Protein AF-A0A6A6DZY9-F1 (afdb_monomer)

Radius of gyration: 22.91 Å; Cα contacts (8 Å, |Δi|>4): 502; chains: 1; bounding box: 54×79×53 Å

InterPro domains:
  IPR011008 Dimeric alpha-beta barrel [SSF54909] (37-88)

Foldseek 3Di:
DQQKKKKKKKFQADQCCLPCPDPNVVLNLVLLVLVLVCVPQPQWDFKKKWAWPVRRRMIIIITIGRHPVSVVVVCPDPSNVVSLVSRCVRGPDRMDIWMFDWPDPDDQPPQLQQFWKKKKKFWAAPPDDVVLVVLVVPQQPLADDCVFQVHHQFPDGWTKGKTDDDLCQADVVPRHHTTIIITITGGNDVVSVCLQQHDPPNRPGDPDDDPPDDPDGSNRSSVVSSVVSRGPDMDMIITNMDISPDDPGSSVVSNPRSDDDDPVVVVVVVVVVCCVPPNDPDPPDPPPPPVPPDDDD

Sequence (297 aa):
MADRVCEWITITAQHDIHETSTPNGQAWVEILRALWARHDCEGYERTYWGRVLEERDKLWIWTSWETKQTYDSHKNTDQYRSLHNLLALLSNTLPSTSLLQFDHKWSYNKHLRSSWPSITMAYFTHPIPEDQRTRIRNIRGMWPSRRLLGDLAVYGGPARGFLLPSADNVVPTSGAPAEVYIFLDYWESPIREEEVRGPEELIDMQPGPPPLGDLKRLSTLFEEELREAGCVEKVVRHARFNALLEIRSPHEQAKGKSTEYDWETGRRERRERVRKIYGDEEDEEDEEFLQGLTISS

Nearest PDB structures (foldseek):
  3mcs-assembly1_A  TM=6.475E-01  e=1.018E-06  Fusobacterium nucleatum subsp. nucleatum ATCC 25586
  4zos-assembly1_C  TM=7.698E-01  e=3.426E-05  Yersinia enterocolitica subsp. enterocolitica 8081
  4dpo-assembly1_B  TM=8.329E-01  e=1.987E-04  Methanosarcina mazei Go1
  2omo-assembly2_C  TM=7.265E-01  e=2.234E-04  Nitrosomonas europaea
  3bm7-assembly1_A-2  TM=7.424E-01  e=6.800E-04  Caulobacter vibrioides CB15

Secondary structure (DSSP, 8-state):
----EEEEEEEE--GGGG-TTSHHHHHHHHHHHHHHGGGGSTTEEEEEEEEBSSSTTEEEEEEEES-HHHHHHHHTSHHHHHHHHHHHHH-SS--EEEEEEESS-S-TTSSTTTSEEEEEEEEEESSPPHHHHHHHHT---S---HHHHSS-SBSSSPEEEEEPP-TT-B-TTT--BEEEEEEEEEES-HHHHHHHHS-GGG----SSPPPSS----HHHHHHHHHHHTTEEEEEEEEB-PEEGGG-S-HHHHHT---PPP-HHHHHHHHHHHHHHHH-PPP---TTSSSSS-S---

Solvent-accessible surface area (backbone atoms only — not comparable to full-atom values): 16878 Å² total; per-residue (Å²): 129,38,52,31,27,34,41,39,37,40,35,35,37,70,86,56,33,35,40,66,89,39,74,55,6,44,54,41,30,52,47,49,47,52,60,51,63,41,70,80,42,70,47,49,72,49,44,33,35,24,32,29,70,90,44,68,46,32,34,39,36,41,38,35,25,58,26,54,65,39,46,55,58,47,63,74,34,70,67,44,50,51,43,51,50,50,49,37,71,62,19,84,41,82,58,46,78,46,42,36,38,29,67,54,84,66,70,70,71,75,44,45,63,81,25,36,33,39,40,37,42,38,25,27,62,60,83,72,56,70,71,52,50,52,52,54,72,64,52,84,60,89,59,80,58,48,85,77,68,77,48,79,45,48,83,53,78,57,41,42,28,39,46,55,94,50,94,82,35,43,36,87,92,76,66,44,62,28,43,40,40,39,39,39,35,35,17,61,35,70,59,44,45,43,60,55,62,51,68,86,85,67,64,85,71,65,100,64,85,77,69,97,64,89,84,70,52,59,45,57,51,43,51,50,51,39,47,76,57,52,42,76,47,77,47,78,46,38,38,56,33,46,67,64,86,83,60,101,43,50,67,63,54,30,53,53,66,68,68,82,79,61,61,68,61,48,51,51,57,48,52,57,51,50,40,73,75,73,50,73,78,76,82,73,72,86,72,73,78,77,75,79,82,74,84,87,131

pLDDT: mean 82.55, std 16.54, range [38.44, 97.75]

Mean predicted aligned error: 8.95 Å

Structure (mmCIF, N/CA/C/O backbone):
data_AF-A0A6A6DZY9-F1
#
_entry.id   AF-A0A6A6DZY9-F1
#
loop_
_atom_site.group_PDB
_atom_site.id
_atom_site.type_symbol
_atom_site.label_atom_id
_atom_site.label_alt_id
_atom_site.label_comp_id
_atom_site.label_asym_id
_atom_site.label_entity_id
_atom_site.label_seq_id
_atom_site.pdbx_PDB_ins_code
_atom_site.Cartn_x
_atom_site.Cartn_y
_atom_site.Cartn_z
_atom_site.occupancy
_atom_site.B_iso_or_equiv
_atom_site.auth_seq_id
_atom_site.auth_comp_id
_atom_site.auth_asym_id
_atom_site.auth_atom_id
_atom_site.pdbx_PDB_model_num
ATOM 1 N N . MET A 1 1 ? 0.653 11.320 19.934 1.00 50.53 1 MET A N 1
ATOM 2 C CA . MET A 1 1 ? 0.790 10.198 18.977 1.00 50.53 1 MET A CA 1
ATOM 3 C C . MET A 1 1 ? 1.190 10.778 17.630 1.00 50.53 1 MET A C 1
ATOM 5 O O . MET A 1 1 ? 1.176 11.996 17.501 1.00 50.53 1 MET A O 1
ATOM 9 N N . ALA A 1 2 ? 1.664 9.977 16.678 1.00 57.66 2 ALA A N 1
ATOM 10 C CA . ALA A 1 2 ? 1.884 10.486 15.328 1.00 57.66 2 ALA A CA 1
ATOM 11 C C . ALA A 1 2 ? 0.519 10.664 14.640 1.00 57.66 2 ALA A C 1
ATOM 13 O O . ALA A 1 2 ? -0.267 9.726 14.595 1.00 57.66 2 ALA A O 1
ATOM 14 N N . ASP A 1 3 ? 0.236 11.866 14.135 1.00 79.00 3 ASP A N 1
ATOM 15 C CA . ASP A 1 3 ? -1.039 12.184 13.470 1.00 79.00 3 ASP A CA 1
ATOM 16 C C . ASP A 1 3 ? -1.007 11.911 11.959 1.00 79.00 3 ASP A C 1
ATOM 18 O O . ASP A 1 3 ? -2.004 12.133 11.271 1.00 79.00 3 ASP A O 1
ATOM 22 N N . ARG A 1 4 ? 0.133 11.429 11.444 1.00 90.00 4 ARG A N 1
ATOM 23 C CA . ARG A 1 4 ? 0.347 11.146 10.023 1.00 90.00 4 ARG A CA 1
ATOM 24 C C . ARG A 1 4 ? -0.569 10.028 9.558 1.00 90.00 4 ARG A C 1
ATOM 26 O O . ARG A 1 4 ? -0.649 8.975 10.199 1.00 90.00 4 ARG A O 1
ATOM 33 N N . VAL A 1 5 ? -1.189 10.241 8.404 1.00 93.25 5 VAL A N 1
ATOM 34 C CA . VAL A 1 5 ? -2.048 9.248 7.763 1.00 93.25 5 VAL A CA 1
ATOM 35 C C . VAL A 1 5 ? -1.629 9.027 6.317 1.00 93.25 5 VAL A C 1
ATOM 37 O O . VAL A 1 5 ? -1.212 9.956 5.628 1.00 93.25 5 VAL A O 1
ATOM 40 N N . CYS A 1 6 ? -1.759 7.793 5.847 1.00 94.19 6 CYS A N 1
ATOM 41 C CA . CYS A 1 6 ? -1.700 7.473 4.429 1.00 94.19 6 CYS A CA 1
ATOM 42 C C . CYS A 1 6 ? -3.117 7.195 3.937 1.00 94.19 6 CYS A C 1
ATOM 44 O O . CYS A 1 6 ? -3.800 6.306 4.449 1.00 94.19 6 CYS A O 1
ATOM 46 N N . GLU A 1 7 ? -3.546 7.958 2.941 1.00 95.94 7 GLU A N 1
ATOM 47 C CA . GLU A 1 7 ? -4.688 7.604 2.119 1.00 95.94 7 GLU A CA 1
ATOM 48 C C . GLU A 1 7 ? -4.282 6.480 1.172 1.00 95.94 7 GLU A C 1
ATOM 50 O O . GLU A 1 7 ? -3.407 6.653 0.325 1.00 95.94 7 GLU A O 1
ATOM 55 N N . TRP A 1 8 ? -4.956 5.346 1.302 1.00 95.69 8 TRP A N 1
ATOM 56 C CA . TRP A 1 8 ? -4.801 4.192 0.438 1.00 95.69 8 TRP A CA 1
ATOM 57 C C . TRP A 1 8 ? -6.075 4.009 -0.377 1.00 95.69 8 TRP A C 1
ATOM 59 O O . TRP A 1 8 ? -7.083 3.508 0.120 1.00 95.69 8 TRP A O 1
ATOM 69 N N . ILE A 1 9 ? -6.007 4.389 -1.650 1.00 96.88 9 ILE A N 1
ATOM 70 C CA . ILE A 1 9 ? -7.066 4.139 -2.626 1.00 96.88 9 ILE A CA 1
ATOM 71 C C . ILE A 1 9 ? -6.757 2.845 -3.378 1.00 96.88 9 ILE A C 1
ATOM 73 O O . ILE A 1 9 ? -5.632 2.648 -3.847 1.00 96.88 9 ILE A O 1
ATOM 77 N N . THR A 1 10 ? -7.760 1.983 -3.525 1.00 96.19 10 THR A N 1
ATOM 78 C CA . THR A 1 10 ? -7.704 0.796 -4.384 1.00 96.19 10 THR A CA 1
ATOM 79 C C . THR A 1 10 ? -8.727 0.921 -5.507 1.00 96.19 10 THR A C 1
ATOM 81 O O . THR A 1 10 ? -9.898 1.206 -5.257 1.00 96.19 10 THR A O 1
ATOM 84 N N . ILE A 1 11 ? -8.285 0.682 -6.742 1.00 96.31 11 ILE A N 1
ATOM 85 C CA . ILE A 1 11 ? -9.151 0.562 -7.922 1.00 96.31 11 ILE A CA 1
ATOM 86 C C . ILE A 1 11 ? -8.843 -0.724 -8.687 1.00 96.31 11 ILE A C 1
ATOM 88 O O . ILE A 1 11 ? -7.744 -1.267 -8.569 1.00 96.31 11 ILE A O 1
ATOM 92 N N . THR A 1 12 ? -9.790 -1.165 -9.511 1.00 95.81 12 THR A N 1
ATOM 93 C CA . THR A 1 12 ? -9.612 -2.289 -10.439 1.00 95.81 12 THR A CA 1
ATOM 94 C C . THR A 1 12 ? -9.508 -1.733 -11.853 1.00 95.81 12 THR A C 1
ATOM 96 O O . THR A 1 12 ? -10.506 -1.269 -12.397 1.00 95.81 12 THR A O 1
ATOM 99 N N . ALA A 1 13 ? -8.322 -1.755 -12.455 1.00 92.62 13 ALA A N 1
ATOM 100 C CA . ALA A 1 13 ? -8.049 -1.115 -13.739 1.00 92.62 13 ALA A CA 1
ATOM 101 C C . ALA A 1 13 ? -7.466 -2.093 -14.767 1.00 92.62 13 ALA A C 1
ATOM 103 O O . ALA A 1 13 ? -6.571 -2.890 -14.464 1.00 92.62 13 ALA A O 1
ATOM 104 N N . GLN A 1 14 ? -7.923 -1.958 -16.015 1.00 90.50 14 GLN A N 1
ATOM 105 C CA . GLN A 1 14 ? -7.432 -2.722 -17.167 1.00 90.50 14 GLN A CA 1
ATOM 106 C C . GLN A 1 14 ? -5.917 -2.578 -17.343 1.00 90.50 14 GLN A C 1
ATOM 108 O O . GLN A 1 14 ? -5.326 -1.572 -16.954 1.00 90.50 14 GLN A O 1
ATOM 113 N N . HIS A 1 15 ? -5.260 -3.579 -17.927 1.00 87.31 15 HIS A N 1
ATOM 114 C CA . HIS A 1 15 ? -3.796 -3.600 -18.056 1.00 87.31 15 HIS A CA 1
ATOM 115 C C . HIS A 1 15 ? -3.227 -2.502 -18.966 1.00 87.31 15 HIS A C 1
ATOM 117 O O . HIS A 1 15 ? -2.074 -2.103 -18.798 1.00 87.31 15 HIS A O 1
ATOM 123 N N . ASP A 1 16 ? -4.041 -1.977 -19.878 1.00 89.44 16 ASP A N 1
ATOM 124 C CA . ASP A 1 16 ? -3.655 -1.014 -20.906 1.00 89.44 16 ASP A CA 1
ATOM 125 C C . ASP A 1 16 ? -3.606 0.447 -20.419 1.00 89.44 16 ASP A C 1
ATOM 127 O O . ASP A 1 16 ? -3.289 1.327 -21.212 1.00 89.44 16 ASP A O 1
ATOM 131 N N . ILE A 1 17 ? -3.824 0.747 -19.125 1.00 89.56 17 ILE A N 1
ATOM 132 C CA . ILE A 1 17 ? -3.670 2.124 -18.587 1.00 89.56 17 ILE A CA 1
ATOM 133 C C . ILE A 1 17 ? -2.278 2.727 -18.827 1.00 89.56 17 ILE A C 1
ATOM 135 O O . ILE A 1 17 ? -2.085 3.936 -18.702 1.00 89.56 17 ILE A O 1
ATOM 139 N N . HIS A 1 18 ? -1.289 1.888 -19.136 1.00 85.75 18 HIS A N 1
ATOM 140 C CA . HIS A 1 18 ? 0.067 2.330 -19.433 1.00 85.75 18 HIS A CA 1
ATOM 141 C C . HIS A 1 18 ? 0.247 2.803 -20.882 1.00 85.75 18 HIS A C 1
ATOM 143 O O . HIS A 1 18 ? 1.225 3.476 -21.222 1.00 85.75 18 HIS A O 1
ATOM 149 N N . GLU A 1 19 ? -0.694 2.452 -21.753 1.00 89.44 19 GLU A N 1
ATOM 150 C CA . GLU A 1 19 ? -0.669 2.757 -23.173 1.00 89.44 19 GLU A CA 1
ATOM 151 C C . GLU A 1 19 ? -1.366 4.094 -23.419 1.00 89.44 19 GLU A C 1
ATOM 153 O O . GLU A 1 19 ? -2.569 4.169 -23.629 1.00 89.44 19 GLU A O 1
ATOM 158 N N . THR A 1 20 ? -0.607 5.192 -23.432 1.00 87.62 20 THR A N 1
ATOM 159 C CA . THR A 1 20 ? -1.165 6.555 -23.577 1.00 87.62 20 THR A CA 1
ATOM 160 C C . THR A 1 20 ? -1.966 6.796 -24.866 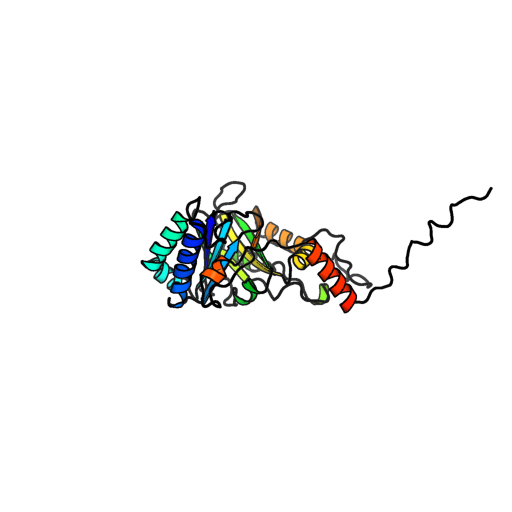1.00 87.62 20 THR A C 1
ATOM 162 O O . THR A 1 20 ? -2.603 7.838 -25.001 1.00 87.62 20 THR A O 1
ATOM 165 N N . SER A 1 21 ? -1.890 5.887 -25.841 1.00 89.62 21 SER A N 1
ATOM 166 C CA . SER A 1 21 ? -2.692 5.907 -27.067 1.00 89.62 21 SER A CA 1
ATOM 167 C C . SER A 1 21 ? -4.105 5.338 -26.895 1.00 89.62 21 SER A C 1
ATOM 169 O O . SER A 1 21 ? -4.931 5.559 -27.777 1.00 89.62 21 SER A O 1
ATOM 171 N N . THR A 1 22 ? -4.399 4.614 -25.811 1.00 92.81 22 THR A N 1
ATOM 172 C CA . THR A 1 22 ? -5.728 4.039 -25.555 1.00 92.81 22 THR A CA 1
ATOM 173 C C . THR A 1 22 ? -6.603 4.998 -24.739 1.00 92.81 22 THR A C 1
ATOM 175 O O . THR A 1 22 ? -6.078 5.869 -24.036 1.00 92.81 22 THR A O 1
ATOM 178 N N . PRO A 1 23 ? -7.943 4.849 -24.778 1.00 93.69 23 PRO A N 1
ATOM 179 C CA . PRO A 1 23 ? -8.842 5.626 -23.922 1.00 93.69 23 PRO A CA 1
ATOM 180 C C . PRO A 1 23 ? -8.521 5.479 -22.426 1.00 93.69 23 PRO A C 1
ATOM 182 O O . PRO A 1 23 ? -8.521 6.470 -21.698 1.00 93.69 23 PRO A O 1
ATOM 185 N N . ASN A 1 24 ? -8.174 4.267 -21.978 1.00 92.62 24 ASN A N 1
ATOM 186 C CA . ASN A 1 24 ? -7.805 3.998 -20.587 1.00 92.62 24 ASN A CA 1
ATOM 187 C C . ASN A 1 24 ? -6.490 4.684 -20.207 1.00 92.62 24 ASN A C 1
ATOM 189 O O . ASN A 1 24 ? -6.394 5.270 -19.129 1.00 92.62 24 ASN A O 1
ATOM 193 N N . GLY A 1 25 ? -5.490 4.670 -21.095 1.00 92.06 25 GLY A N 1
ATOM 194 C CA . GLY A 1 25 ? -4.239 5.386 -20.866 1.00 92.06 25 GLY A CA 1
ATOM 195 C C . GLY A 1 25 ? -4.416 6.903 -20.830 1.00 92.06 25 GLY A C 1
ATOM 196 O O . GLY A 1 25 ? -3.788 7.574 -20.012 1.00 92.06 25 GLY A O 1
ATOM 197 N N . GLN A 1 26 ? -5.308 7.462 -21.652 1.00 93.00 26 GLN A N 1
ATOM 198 C CA . GLN A 1 26 ? -5.656 8.886 -21.593 1.00 93.00 26 GLN A CA 1
ATOM 199 C C . GLN A 1 26 ? -6.369 9.244 -20.283 1.00 93.00 26 GLN A C 1
ATOM 201 O O . GLN A 1 26 ? -5.976 10.202 -19.620 1.00 93.00 26 GLN A O 1
ATOM 206 N N . ALA A 1 27 ? -7.354 8.445 -19.862 1.00 94.38 27 ALA A N 1
ATOM 207 C CA . ALA A 1 27 ? -8.031 8.628 -18.578 1.00 94.38 27 ALA A CA 1
ATOM 208 C C . ALA A 1 27 ? -7.053 8.525 -17.394 1.00 94.38 27 ALA A C 1
ATOM 210 O O . ALA A 1 27 ? -7.104 9.334 -16.466 1.00 94.38 27 ALA A O 1
ATOM 211 N N . TRP A 1 28 ? -6.108 7.582 -17.451 1.00 94.25 28 TRP A N 1
ATOM 212 C CA . TRP A 1 28 ? -5.062 7.448 -16.442 1.00 94.25 28 TRP A CA 1
ATOM 213 C C . TRP A 1 28 ? -4.143 8.672 -16.381 1.00 94.25 28 TRP A C 1
ATOM 215 O O . TRP A 1 28 ? -3.817 9.141 -15.292 1.00 94.25 28 TRP A O 1
ATOM 225 N N . VAL A 1 29 ? -3.782 9.257 -17.526 1.00 92.62 29 VAL A N 1
ATOM 226 C CA . VAL A 1 29 ? -3.025 10.518 -17.572 1.00 92.62 29 VAL A CA 1
ATOM 227 C C . VAL A 1 29 ? -3.779 11.657 -16.872 1.00 92.62 29 VAL A C 1
ATOM 229 O O . VAL A 1 29 ? -3.154 12.414 -16.126 1.00 92.62 29 VAL A O 1
ATOM 232 N N . GLU A 1 30 ? -5.097 11.776 -17.056 1.00 94.31 30 GLU A N 1
ATOM 233 C CA . GLU A 1 30 ? -5.896 12.782 -16.336 1.00 94.31 30 GLU A CA 1
ATOM 234 C C . GLU A 1 30 ? -5.920 12.530 -14.825 1.00 94.31 30 GLU A C 1
ATOM 236 O O . GLU A 1 30 ? -5.773 13.465 -14.037 1.00 94.31 30 GLU A O 1
ATOM 241 N N . ILE A 1 31 ? -6.020 11.267 -14.401 1.00 95.50 31 ILE A N 1
ATOM 242 C CA . ILE A 1 31 ? -5.931 10.896 -12.982 1.00 95.50 31 ILE A CA 1
ATOM 243 C C . ILE A 1 31 ? -4.562 11.264 -12.409 1.00 95.50 31 ILE A C 1
ATOM 245 O O . ILE A 1 31 ? -4.497 11.864 -11.337 1.00 95.50 31 ILE A O 1
ATOM 249 N N . LEU A 1 32 ? -3.468 10.977 -13.120 1.00 93.50 32 LEU A N 1
ATOM 250 C CA . LEU A 1 32 ? -2.118 11.354 -12.693 1.00 93.50 32 LEU A CA 1
ATOM 251 C C . LEU A 1 32 ? -1.970 12.874 -12.551 1.00 93.50 32 LEU A C 1
ATOM 253 O O . LEU A 1 32 ? -1.347 13.333 -11.595 1.00 93.50 32 LEU A O 1
ATOM 257 N N . ARG A 1 33 ? -2.575 13.668 -13.446 1.00 91.94 33 ARG A N 1
ATOM 258 C CA . ARG A 1 33 ? -2.619 15.136 -13.316 1.00 91.94 33 ARG A CA 1
ATOM 259 C C . ARG A 1 33 ? -3.427 15.583 -12.101 1.00 91.94 33 ARG A C 1
ATOM 261 O O . ARG A 1 33 ? -2.980 16.464 -11.372 1.00 91.94 33 ARG A O 1
ATOM 268 N N . ALA A 1 34 ? -4.583 14.973 -11.856 1.00 93.81 34 ALA A N 1
ATOM 269 C CA . ALA A 1 34 ? -5.424 15.293 -10.704 1.00 93.81 34 ALA A CA 1
ATOM 270 C C . ALA A 1 34 ? -4.753 14.918 -9.370 1.00 93.81 34 ALA A C 1
ATOM 272 O O . ALA A 1 34 ? -4.808 15.689 -8.411 1.00 93.81 34 ALA A O 1
ATOM 273 N N . LEU A 1 35 ? -4.067 13.770 -9.320 1.00 94.31 35 LEU A N 1
ATOM 274 C CA . LEU A 1 35 ? -3.209 13.380 -8.201 1.00 94.31 35 LEU A CA 1
ATOM 275 C C . LEU A 1 35 ? -2.047 14.364 -8.038 1.00 94.31 35 LEU A C 1
ATOM 277 O O . LEU A 1 35 ? -1.715 14.724 -6.912 1.00 94.31 35 LEU A O 1
ATOM 281 N N . TRP A 1 36 ? -1.455 14.825 -9.145 1.00 91.06 36 TRP A N 1
ATOM 282 C CA . TRP A 1 36 ? -0.321 15.749 -9.122 1.00 91.06 36 TRP A CA 1
ATOM 283 C C . TRP A 1 36 ? -0.720 17.087 -8.535 1.00 91.06 36 TRP A C 1
ATOM 285 O O . TRP A 1 36 ? -0.034 17.602 -7.662 1.00 91.06 36 TRP A O 1
ATOM 295 N N . ALA A 1 37 ? -1.879 17.605 -8.929 1.00 91.06 37 ALA A N 1
ATOM 296 C CA . ALA A 1 37 ? -2.425 18.846 -8.403 1.00 91.06 37 ALA A CA 1
ATOM 297 C C . ALA A 1 37 ? -2.616 18.836 -6.871 1.00 91.06 37 ALA A C 1
ATOM 299 O O . ALA A 1 37 ? -2.818 19.893 -6.288 1.00 91.06 37 ALA A O 1
ATOM 300 N N . ARG A 1 38 ? -2.551 17.677 -6.194 1.00 92.44 38 ARG A N 1
ATOM 301 C CA . ARG A 1 38 ? -2.577 17.612 -4.723 1.00 92.44 38 ARG A CA 1
ATOM 302 C C . ARG A 1 38 ? -1.290 18.127 -4.070 1.00 92.44 38 ARG A C 1
ATOM 304 O O . ARG A 1 38 ? -1.300 18.360 -2.869 1.00 92.44 38 ARG A O 1
ATOM 311 N N . HIS A 1 39 ? -0.195 18.300 -4.819 1.00 90.56 39 HIS A N 1
ATOM 312 C CA . HIS A 1 39 ? 1.081 18.765 -4.263 1.00 90.56 39 HIS A CA 1
ATOM 313 C C . HIS A 1 39 ? 1.025 20.167 -3.642 1.00 90.56 39 HIS A C 1
ATOM 315 O O . HIS A 1 39 ? 1.838 20.469 -2.774 1.00 90.56 39 HIS A O 1
ATOM 321 N N . ASP A 1 40 ? 0.052 20.979 -4.059 1.00 90.06 40 ASP A N 1
ATOM 322 C CA . ASP A 1 40 ? -0.205 22.317 -3.523 1.00 90.06 40 ASP A CA 1
ATOM 323 C C . ASP A 1 40 ? -1.144 22.303 -2.300 1.00 90.06 40 ASP A C 1
ATOM 325 O O . ASP A 1 40 ? -1.389 23.344 -1.688 1.00 90.06 40 ASP A O 1
ATOM 329 N N . CYS A 1 41 ? -1.705 21.144 -1.936 1.00 93.31 41 CYS A N 1
ATOM 330 C CA . CYS A 1 41 ? -2.601 21.026 -0.792 1.00 93.31 41 CYS A CA 1
ATOM 331 C C . CYS A 1 41 ? -1.822 21.060 0.529 1.00 93.31 41 CYS A C 1
ATOM 333 O O . CYS A 1 41 ? -0.761 20.450 0.671 1.00 93.31 41 CYS A O 1
ATOM 335 N N . GLU A 1 42 ? -2.393 21.721 1.536 1.00 94.50 42 GLU A N 1
ATOM 336 C CA . GLU A 1 42 ? -1.817 21.760 2.880 1.00 94.50 42 GLU A CA 1
ATOM 337 C C . GLU A 1 42 ? -1.623 20.346 3.448 1.00 94.50 42 GLU A C 1
ATOM 339 O O . GLU A 1 42 ? -2.499 19.485 3.352 1.00 94.50 42 GLU A O 1
ATOM 344 N N . GLY A 1 43 ? -0.454 20.105 4.043 1.00 93.19 43 GLY A N 1
ATOM 345 C CA . GLY A 1 43 ? -0.102 18.827 4.654 1.00 93.19 43 GLY A CA 1
ATOM 346 C C . GLY A 1 43 ? 0.066 17.666 3.671 1.00 93.19 43 GLY A C 1
ATOM 347 O O . GLY A 1 43 ? 0.227 16.536 4.126 1.00 93.19 43 GLY A O 1
ATOM 348 N N . TYR A 1 44 ? 0.031 17.894 2.355 1.00 93.56 44 TYR A N 1
ATOM 349 C CA . TYR A 1 44 ? 0.443 16.890 1.379 1.00 93.56 44 TYR A CA 1
ATOM 350 C C . TYR A 1 44 ? 1.940 16.592 1.534 1.00 93.56 44 TYR A C 1
ATOM 352 O O . TYR A 1 44 ? 2.763 17.504 1.580 1.00 93.56 44 TYR A O 1
ATOM 360 N N . GLU A 1 45 ? 2.314 15.312 1.557 1.00 91.56 45 GLU A N 1
ATOM 361 C CA . GLU A 1 45 ? 3.724 14.916 1.553 1.00 91.56 45 GLU A CA 1
ATOM 362 C C . GLU A 1 45 ? 4.140 14.333 0.200 1.00 91.56 45 GLU A C 1
ATOM 364 O O . GLU A 1 45 ? 5.018 14.876 -0.469 1.00 91.56 45 GLU A O 1
ATOM 369 N N . ARG A 1 46 ? 3.551 13.198 -0.202 1.00 91.38 46 ARG A N 1
ATOM 370 C CA . ARG A 1 46 ? 3.911 12.457 -1.425 1.00 91.38 46 ARG A CA 1
ATOM 371 C C . ARG A 1 46 ? 2.786 11.544 -1.902 1.00 91.38 46 ARG A C 1
ATOM 373 O O . ARG A 1 46 ? 2.052 11.003 -1.086 1.00 91.38 46 ARG A O 1
ATOM 380 N N . THR A 1 47 ? 2.720 11.288 -3.207 1.00 92.81 47 THR A N 1
ATOM 381 C CA . THR A 1 47 ? 1.852 10.254 -3.790 1.00 92.81 47 THR A CA 1
ATOM 382 C C . THR A 1 47 ? 2.665 9.205 -4.528 1.00 92.81 47 THR A C 1
ATOM 384 O O . THR A 1 47 ? 3.603 9.529 -5.264 1.00 92.81 47 THR A O 1
ATOM 387 N N . TYR A 1 48 ? 2.264 7.956 -4.341 1.00 91.69 48 TYR A N 1
ATOM 388 C CA . TYR A 1 48 ? 2.786 6.786 -5.019 1.00 91.69 48 TYR A CA 1
ATOM 389 C C . TYR A 1 48 ? 1.647 6.001 -5.638 1.00 91.69 48 TYR A C 1
ATOM 391 O O . TYR A 1 48 ? 0.518 6.056 -5.156 1.00 91.69 48 TYR A O 1
ATOM 399 N N . TRP A 1 49 ? 1.947 5.229 -6.671 1.00 92.25 49 TRP A N 1
ATOM 400 C CA . TRP A 1 49 ? 0.993 4.274 -7.212 1.00 92.25 49 TRP A CA 1
ATOM 401 C C . TRP A 1 49 ? 1.699 3.042 -7.778 1.00 92.25 49 TRP A C 1
ATOM 403 O O . TRP A 1 49 ? 2.844 3.130 -8.214 1.00 92.25 49 TRP A O 1
ATOM 413 N N . GLY A 1 50 ? 1.036 1.893 -7.782 1.00 90.25 50 GLY A N 1
ATOM 414 C CA . GLY A 1 50 ? 1.580 0.650 -8.334 1.00 90.25 50 GLY A CA 1
ATOM 415 C C . GLY A 1 50 ? 0.502 -0.419 -8.446 1.00 90.25 50 GLY A C 1
ATOM 416 O O . GLY A 1 50 ? -0.525 -0.3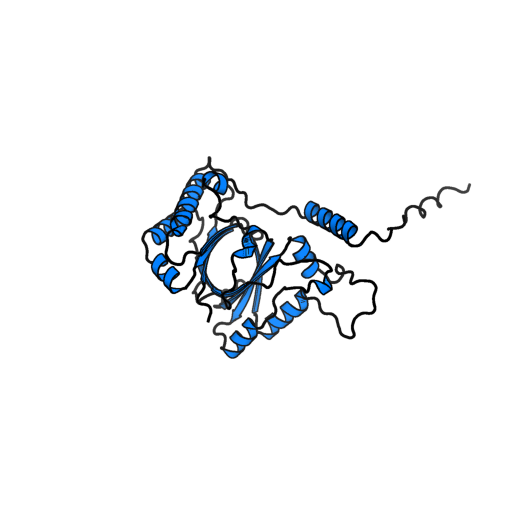17 -7.773 1.00 90.25 50 GLY A O 1
ATOM 417 N N . ARG A 1 51 ? 0.696 -1.431 -9.303 1.00 91.38 51 ARG A N 1
ATOM 418 C CA . ARG A 1 51 ? -0.210 -2.589 -9.297 1.00 91.38 51 ARG A CA 1
ATOM 419 C C . ARG A 1 51 ? 0.192 -3.566 -8.213 1.00 91.38 51 ARG A C 1
ATOM 421 O O . ARG A 1 51 ? 1.377 -3.707 -7.903 1.00 91.38 51 ARG A O 1
ATOM 428 N N . VAL A 1 52 ? -0.814 -4.252 -7.696 1.00 92.25 52 VAL A N 1
ATOM 429 C CA . VAL A 1 52 ? -0.634 -5.385 -6.798 1.00 92.25 52 VAL A CA 1
ATOM 430 C C . VAL A 1 52 ? -0.177 -6.575 -7.627 1.00 92.25 52 VAL A C 1
ATOM 432 O O . VAL A 1 52 ? -0.762 -6.875 -8.665 1.00 92.25 52 VAL A O 1
ATOM 435 N N . LEU A 1 53 ? 0.887 -7.246 -7.210 1.00 89.94 53 LEU A N 1
ATOM 436 C CA . LEU A 1 53 ? 1.466 -8.326 -8.009 1.00 89.94 53 LEU A CA 1
ATOM 437 C C . LEU A 1 53 ? 0.631 -9.602 -7.958 1.00 89.94 53 LEU A C 1
ATOM 439 O O . LEU A 1 53 ? 0.495 -10.286 -8.972 1.00 89.94 53 LEU A O 1
ATOM 443 N N . GLU A 1 54 ? 0.037 -9.886 -6.802 1.00 90.69 54 GLU A N 1
ATOM 444 C CA . GLU A 1 54 ? -0.872 -11.015 -6.601 1.00 90.69 54 GLU A CA 1
ATOM 445 C C . GLU A 1 54 ? -2.226 -10.808 -7.290 1.00 90.69 54 GLU A C 1
ATOM 447 O O . GLU A 1 54 ? -2.914 -11.773 -7.603 1.00 90.69 54 GLU A O 1
ATOM 452 N N . GLU A 1 55 ? -2.614 -9.553 -7.524 1.00 91.56 55 GLU A N 1
ATOM 453 C CA . GLU A 1 55 ? -3.929 -9.157 -8.037 1.00 91.56 55 GLU A CA 1
ATOM 454 C C . GLU A 1 55 ? -3.714 -8.098 -9.118 1.00 91.56 55 GLU A C 1
ATOM 456 O O . GLU A 1 55 ? -3.835 -6.898 -8.881 1.00 91.56 55 GLU A O 1
ATOM 461 N N . ARG A 1 56 ? -3.279 -8.544 -10.302 1.00 87.56 56 ARG A N 1
ATOM 462 C CA . ARG A 1 56 ? -2.677 -7.661 -11.316 1.00 87.56 56 ARG A CA 1
ATOM 463 C C . ARG A 1 56 ? -3.635 -6.613 -11.895 1.00 87.56 56 ARG A C 1
ATOM 465 O O . ARG A 1 56 ? -3.189 -5.631 -12.491 1.00 87.56 56 ARG A O 1
ATOM 472 N N . ASP A 1 57 ? -4.935 -6.811 -11.741 1.00 91.50 57 ASP A N 1
ATOM 473 C CA . ASP A 1 57 ? -5.987 -5.855 -12.074 1.00 91.50 57 ASP A CA 1
ATOM 474 C C . ASP A 1 57 ? -6.134 -4.749 -11.017 1.00 91.50 57 AS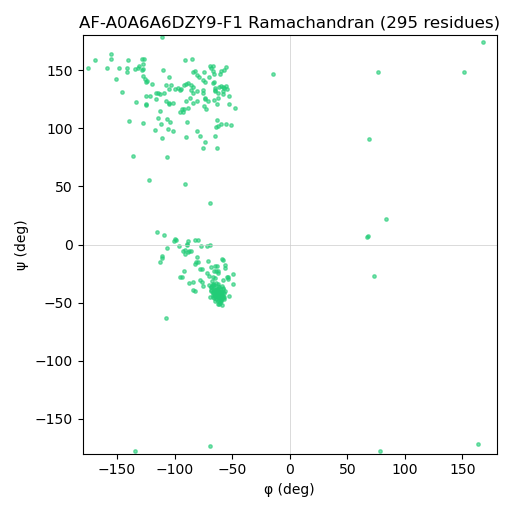P A C 1
ATOM 476 O O . ASP A 1 57 ? -6.605 -3.656 -11.335 1.00 91.50 57 ASP A O 1
ATOM 480 N N . LYS A 1 58 ? -5.673 -4.975 -9.783 1.00 93.88 58 LYS A N 1
ATOM 481 C CA . LYS A 1 58 ? -5.700 -3.980 -8.714 1.00 93.88 58 LYS A CA 1
ATOM 482 C C . LYS A 1 58 ? -4.548 -2.996 -8.820 1.00 93.88 58 LYS A C 1
ATOM 484 O O . LYS A 1 58 ? -3.373 -3.352 -8.925 1.00 93.88 58 LYS A O 1
ATOM 489 N N . LEU A 1 59 ? -4.908 -1.726 -8.706 1.00 93.81 59 LEU A N 1
ATOM 490 C CA . LEU A 1 59 ? -3.993 -0.604 -8.608 1.00 93.81 59 LEU A CA 1
ATOM 491 C C . LEU A 1 59 ? -4.143 0.041 -7.232 1.00 93.81 59 LEU A C 1
ATOM 493 O O . LEU A 1 59 ? -5.254 0.362 -6.803 1.00 93.81 59 LEU A O 1
ATOM 497 N N . TRP A 1 60 ? -3.021 0.260 -6.560 1.00 94.75 60 TRP A N 1
ATOM 498 C CA . TRP A 1 60 ? -2.956 1.020 -5.321 1.00 94.75 60 TRP A CA 1
ATOM 499 C C . TRP A 1 60 ? -2.416 2.410 -5.580 1.00 94.75 60 TRP A C 1
ATOM 501 O O . TRP A 1 60 ? -1.439 2.576 -6.309 1.00 94.75 60 TRP A O 1
ATOM 511 N N . ILE A 1 61 ? -3.040 3.399 -4.946 1.00 95.31 61 ILE A N 1
ATOM 512 C CA . ILE A 1 61 ? -2.591 4.788 -4.919 1.00 95.31 61 ILE A CA 1
ATOM 513 C C . ILE A 1 61 ? -2.460 5.187 -3.456 1.00 95.31 61 ILE A C 1
ATOM 515 O O . ILE A 1 61 ? -3.425 5.117 -2.696 1.00 95.31 61 ILE A O 1
ATOM 519 N N . TRP A 1 62 ? -1.251 5.563 -3.060 1.00 94.50 62 TRP A N 1
ATOM 520 C CA . TRP A 1 62 ? -0.888 5.898 -1.691 1.00 94.50 62 TRP A CA 1
ATOM 521 C C . TRP A 1 62 ? -0.512 7.366 -1.611 1.00 94.50 62 TRP A C 1
ATOM 523 O O . TRP A 1 62 ? 0.548 7.761 -2.103 1.00 94.50 62 TRP A O 1
ATOM 533 N N . THR A 1 63 ? -1.362 8.172 -0.981 1.00 94.62 63 THR A N 1
ATOM 534 C CA . THR A 1 63 ? -1.084 9.584 -0.717 1.00 94.62 63 THR A CA 1
ATOM 535 C C . THR A 1 63 ? -0.800 9.793 0.761 1.00 94.62 63 THR A C 1
ATOM 537 O O . THR A 1 63 ? -1.590 9.478 1.644 1.00 94.62 63 THR A O 1
ATOM 540 N N . SER A 1 64 ? 0.372 10.349 1.005 1.00 93.06 64 SER A N 1
ATOM 541 C CA . SER A 1 64 ? 0.948 10.639 2.300 1.00 93.06 64 SER A CA 1
ATOM 542 C C . SER A 1 64 ? 0.495 12.012 2.806 1.00 93.06 64 SER A C 1
ATOM 544 O O . SER A 1 64 ? 0.709 12.994 2.091 1.00 93.06 64 SER A O 1
ATOM 546 N N . TRP A 1 65 ? -0.074 12.092 4.013 1.00 93.81 65 TRP A N 1
ATOM 547 C CA . TRP A 1 65 ? -0.521 13.341 4.642 1.00 93.81 65 TRP A CA 1
ATOM 548 C C . TRP A 1 65 ? 0.129 13.558 6.013 1.00 93.81 65 TRP A C 1
ATOM 550 O O . TRP A 1 65 ? 0.274 12.630 6.816 1.00 93.81 65 TRP A O 1
ATOM 560 N N . GLU A 1 66 ? 0.485 14.808 6.302 1.00 91.88 66 GLU A N 1
ATOM 561 C CA . GLU A 1 66 ? 1.121 15.218 7.555 1.00 91.88 66 GLU A CA 1
ATOM 562 C C . GLU A 1 66 ? 0.231 14.940 8.770 1.00 91.88 66 GLU A C 1
ATOM 564 O O . GLU A 1 66 ? 0.722 14.470 9.800 1.00 91.88 66 GLU A O 1
ATOM 569 N N . THR A 1 67 ? -1.075 15.199 8.645 1.00 92.19 67 THR A N 1
ATOM 570 C CA . THR A 1 67 ? -2.058 14.942 9.697 1.00 92.19 67 THR A CA 1
ATOM 571 C C . THR A 1 67 ? -3.365 14.396 9.125 1.00 92.19 67 THR A C 1
ATOM 573 O O . THR A 1 67 ? -3.709 14.631 7.965 1.00 92.19 67 THR A O 1
ATOM 576 N N . LYS A 1 68 ? -4.163 13.723 9.961 1.00 92.94 68 LYS A N 1
ATOM 577 C CA . LYS A 1 68 ? -5.551 13.389 9.606 1.00 92.94 68 LYS A CA 1
ATOM 578 C C . LYS A 1 68 ? -6.389 14.640 9.308 1.00 92.94 68 LYS A C 1
ATOM 580 O O . LYS A 1 68 ? -7.236 14.600 8.425 1.00 92.94 68 LYS A O 1
ATOM 585 N N . GLN A 1 69 ? -6.145 15.744 10.014 1.00 94.50 69 GLN A N 1
ATOM 586 C CA . GLN A 1 69 ? -6.894 16.987 9.828 1.00 94.50 69 GLN A CA 1
ATOM 587 C C . GLN A 1 69 ? -6.678 17.579 8.431 1.00 94.50 69 GLN A C 1
ATOM 589 O O . GLN A 1 69 ? -7.646 17.962 7.780 1.00 94.50 69 GLN A O 1
ATOM 594 N N . THR A 1 70 ? -5.435 17.625 7.949 1.00 95.00 70 THR A N 1
ATOM 595 C CA . THR A 1 70 ? -5.131 18.133 6.603 1.00 95.00 70 THR A CA 1
ATOM 596 C C . THR A 1 70 ? -5.732 17.237 5.519 1.00 95.00 70 THR A C 1
ATOM 598 O O . THR A 1 70 ? -6.324 17.744 4.566 1.00 95.00 70 THR A O 1
ATOM 601 N N . TYR A 1 71 ? -5.699 15.912 5.714 1.00 95.69 71 TYR A N 1
ATOM 602 C CA . TYR A 1 71 ? -6.442 14.977 4.865 1.00 95.69 71 TYR A CA 1
ATOM 603 C C . TYR A 1 71 ? -7.958 15.245 4.882 1.00 95.69 71 TYR A C 1
ATOM 605 O O . TYR A 1 71 ? -8.573 15.323 3.821 1.00 95.69 71 TYR A O 1
ATOM 613 N N . ASP A 1 72 ? -8.579 15.393 6.058 1.00 95.38 72 ASP A N 1
ATOM 614 C CA . ASP A 1 72 ? -10.027 15.609 6.177 1.00 95.38 72 ASP A CA 1
ATOM 615 C C . ASP A 1 72 ? -10.452 16.929 5.508 1.00 95.38 72 ASP A C 1
ATOM 617 O O . ASP A 1 72 ? -11.490 16.981 4.845 1.00 95.38 72 ASP A O 1
ATOM 621 N N . SER A 1 73 ? -9.641 17.987 5.627 1.00 95.12 73 SER A N 1
ATOM 622 C CA . SER A 1 73 ? -9.848 19.248 4.905 1.00 95.12 73 SER A CA 1
ATOM 623 C C . SER A 1 73 ? -9.827 19.030 3.391 1.00 95.12 73 SER A C 1
ATOM 625 O O . SER A 1 73 ? -10.745 19.467 2.697 1.00 95.12 73 SER A O 1
ATOM 627 N N . HIS A 1 74 ? -8.832 18.296 2.879 1.00 95.88 74 HIS A N 1
ATOM 628 C CA . HIS A 1 74 ? -8.732 17.968 1.454 1.00 95.88 74 HIS A CA 1
ATOM 629 C C . HIS A 1 74 ? -9.892 17.098 0.961 1.00 95.88 74 HIS A C 1
ATOM 631 O O . HIS A 1 74 ? -10.453 17.365 -0.101 1.00 95.88 74 HIS A O 1
ATOM 637 N N . LYS A 1 75 ? -10.299 16.092 1.742 1.00 95.31 75 LYS A N 1
ATOM 638 C CA . LYS A 1 75 ? -11.390 15.158 1.417 1.00 95.31 75 LYS A CA 1
ATOM 639 C C . LYS A 1 75 ? -12.703 15.869 1.071 1.00 95.31 75 LYS A C 1
ATOM 641 O O . LYS A 1 75 ? -13.494 15.367 0.276 1.00 95.31 75 LYS A O 1
ATOM 646 N N . ASN A 1 76 ? -12.931 17.047 1.646 1.00 93.19 76 ASN A N 1
ATOM 647 C CA . ASN A 1 76 ? -14.144 17.836 1.435 1.00 93.19 76 ASN A CA 1
ATOM 648 C C . ASN A 1 76 ? -14.066 18.803 0.235 1.00 93.19 76 ASN A C 1
ATOM 650 O O . ASN A 1 76 ? -15.015 19.546 -0.011 1.00 93.19 76 ASN A O 1
ATOM 654 N N . THR A 1 77 ? -12.968 18.808 -0.526 1.00 96.12 77 THR A N 1
ATOM 655 C CA . THR A 1 77 ? -12.772 19.710 -1.673 1.00 96.12 77 THR A CA 1
ATOM 656 C C . THR A 1 77 ? -13.391 19.180 -2.972 1.00 96.12 77 THR A C 1
ATOM 658 O O . THR A 1 77 ? -13.594 17.978 -3.166 1.00 96.12 77 THR A O 1
ATOM 661 N N . ASP A 1 78 ? -13.637 20.081 -3.927 1.00 96.00 78 ASP A N 1
ATOM 662 C CA . ASP A 1 78 ? -14.049 19.716 -5.292 1.00 96.00 78 ASP A CA 1
ATOM 663 C C . ASP A 1 78 ? -12.976 18.927 -6.036 1.00 96.00 78 ASP A C 1
ATOM 665 O O . ASP A 1 78 ? -13.294 18.028 -6.815 1.00 96.00 78 ASP A O 1
ATOM 669 N N . GLN A 1 79 ? -11.705 19.223 -5.765 1.00 94.06 79 GLN A N 1
ATOM 670 C CA . GLN A 1 79 ? -10.576 18.509 -6.345 1.00 94.06 79 GLN A CA 1
ATOM 671 C C . GLN A 1 79 ? -10.576 17.037 -5.920 1.00 94.06 79 GLN A C 1
ATOM 673 O O . GLN A 1 79 ? -10.394 16.154 -6.759 1.00 94.06 79 GLN A O 1
ATOM 678 N N . TYR A 1 80 ? -10.834 16.762 -4.637 1.00 96.12 80 TYR A N 1
ATOM 679 C CA . TYR A 1 80 ? -10.966 15.399 -4.132 1.00 96.12 80 TYR A CA 1
ATOM 680 C C . TYR A 1 80 ? -12.122 14.654 -4.799 1.00 96.12 80 TYR A C 1
ATOM 682 O O . TYR A 1 80 ? -11.923 13.566 -5.344 1.00 96.12 80 TYR A O 1
ATOM 690 N N . ARG A 1 81 ? -13.315 15.262 -4.818 1.00 96.38 81 ARG A N 1
ATOM 691 C CA . ARG A 1 81 ? -14.507 14.674 -5.449 1.00 96.38 81 ARG A CA 1
ATOM 692 C C . ARG A 1 81 ? -14.287 14.396 -6.936 1.00 96.38 81 ARG A C 1
ATOM 694 O O . ARG A 1 81 ? -14.618 13.315 -7.413 1.00 96.38 81 ARG A O 1
ATOM 701 N N . SER A 1 82 ? -13.675 15.338 -7.650 1.00 96.19 82 SER A N 1
ATOM 702 C CA . SER A 1 82 ? -13.369 15.201 -9.078 1.00 96.19 82 SER A CA 1
ATOM 703 C C . SER A 1 82 ? -12.406 14.048 -9.345 1.00 96.19 82 SER A C 1
ATOM 705 O O . SER A 1 82 ? -12.657 13.237 -10.232 1.00 96.19 82 SER A O 1
ATOM 707 N N . LEU A 1 83 ? -11.345 13.915 -8.546 1.00 96.69 83 LEU A N 1
ATOM 708 C CA . LEU A 1 83 ? -10.424 12.787 -8.656 1.00 96.69 83 LEU A CA 1
ATOM 709 C C . LEU A 1 83 ? -11.119 11.448 -8.374 1.00 96.69 83 LEU A C 1
ATOM 711 O O . LEU A 1 83 ? -10.921 10.500 -9.126 1.00 96.69 83 LEU A O 1
ATOM 715 N N . HIS A 1 84 ? -11.955 11.365 -7.337 1.00 96.88 84 HIS A N 1
ATOM 716 C CA . HIS A 1 84 ? -12.712 10.144 -7.047 1.00 96.88 84 HIS A CA 1
ATOM 717 C C . HIS A 1 84 ? -13.679 9.767 -8.172 1.00 96.88 84 HIS A C 1
ATOM 719 O O . HIS A 1 84 ? -13.809 8.586 -8.485 1.00 96.88 84 HIS A O 1
ATOM 725 N N . ASN A 1 85 ? -14.289 10.752 -8.832 1.00 96.69 85 ASN A N 1
ATOM 726 C CA . ASN A 1 85 ? -15.106 10.509 -10.018 1.00 96.69 85 ASN A CA 1
ATOM 727 C C . ASN A 1 85 ? -14.264 9.974 -11.185 1.00 96.69 85 ASN A C 1
ATOM 729 O O . ASN A 1 85 ? -14.666 9.002 -11.817 1.00 96.69 85 ASN A O 1
ATOM 733 N N . LEU A 1 86 ? -13.085 10.549 -11.449 1.00 97.00 86 LEU A N 1
ATOM 734 C CA . LEU A 1 86 ? -12.175 10.040 -12.486 1.00 97.00 86 LEU A CA 1
ATOM 735 C C . LEU A 1 86 ? -11.738 8.598 -12.196 1.00 97.00 86 LEU A C 1
ATOM 737 O O . LEU A 1 86 ? -11.770 7.749 -13.084 1.00 97.00 86 LEU A O 1
ATOM 741 N N . LEU A 1 87 ? -11.380 8.309 -10.943 1.00 97.44 87 LEU A N 1
ATOM 742 C CA . LEU A 1 87 ? -11.019 6.965 -10.494 1.00 97.44 87 LEU A CA 1
ATOM 743 C C . LEU A 1 87 ? -12.180 5.981 -10.662 1.00 97.44 87 LEU A C 1
ATOM 745 O O . LEU A 1 87 ? -11.962 4.867 -11.126 1.00 97.44 87 LEU A O 1
ATOM 749 N N . ALA A 1 88 ? -13.406 6.388 -10.327 1.00 96.44 88 ALA A N 1
ATOM 750 C CA . ALA A 1 88 ? -14.594 5.556 -10.490 1.00 96.44 88 ALA A CA 1
ATOM 751 C C . ALA A 1 88 ? -14.932 5.289 -11.963 1.00 96.44 88 ALA A C 1
ATOM 753 O O . ALA A 1 88 ? -15.384 4.198 -12.281 1.00 96.44 88 ALA A O 1
ATOM 754 N N . LEU A 1 89 ? -14.688 6.251 -12.859 1.00 95.56 89 LEU A N 1
ATOM 755 C CA . LEU A 1 89 ? -14.889 6.074 -14.301 1.00 95.56 89 LEU A CA 1
ATOM 756 C C . LEU A 1 89 ? -13.866 5.120 -14.929 1.00 95.56 89 LEU A C 1
ATOM 758 O O . LEU A 1 89 ? -14.209 4.398 -15.860 1.00 95.56 89 LEU A O 1
ATOM 762 N N . LEU A 1 90 ? -12.621 5.125 -14.441 1.00 95.44 90 LEU A N 1
ATOM 763 C CA . LEU A 1 90 ? -11.583 4.204 -14.913 1.00 95.44 90 LEU A CA 1
ATOM 764 C C . LEU A 1 90 ? -11.740 2.792 -14.324 1.00 95.44 90 LEU A C 1
ATOM 766 O O . LEU A 1 90 ? -11.321 1.812 -14.939 1.00 95.44 90 LEU A O 1
ATOM 770 N N . SER A 1 91 ? -12.275 2.693 -13.109 1.00 96.31 91 SER A N 1
ATOM 771 C CA . SER A 1 91 ? -12.305 1.453 -12.343 1.00 96.31 91 SER A CA 1
ATOM 772 C C . SER A 1 91 ? -13.493 0.564 -12.718 1.00 96.31 91 SER A C 1
ATOM 774 O O . SER A 1 91 ? -14.632 1.016 -12.774 1.00 96.31 91 SER A O 1
ATOM 776 N N . ASN A 1 92 ? -13.251 -0.738 -12.877 1.00 92.06 92 ASN A N 1
ATOM 777 C CA . ASN A 1 92 ? -14.307 -1.740 -13.084 1.00 92.06 92 ASN A CA 1
ATOM 778 C C . ASN A 1 92 ? -15.181 -1.946 -11.831 1.00 92.06 92 ASN A C 1
ATOM 780 O O . ASN A 1 92 ? -16.279 -2.494 -11.909 1.00 92.06 92 ASN A O 1
ATOM 784 N N . THR A 1 93 ? -14.678 -1.546 -10.663 1.00 92.50 93 THR A N 1
ATOM 785 C CA . THR A 1 93 ? -15.360 -1.630 -9.365 1.00 92.50 93 THR A CA 1
ATOM 786 C C . THR A 1 93 ? -15.370 -0.264 -8.694 1.00 92.50 93 THR A C 1
ATOM 788 O O . THR A 1 93 ? -14.527 0.579 -9.003 1.00 92.50 93 THR A O 1
ATOM 791 N N . LEU A 1 94 ? -16.266 -0.035 -7.732 1.00 91.75 94 LEU A N 1
ATOM 792 C CA . LEU A 1 94 ? -16.222 1.205 -6.956 1.00 91.75 94 LEU A CA 1
ATOM 793 C C . LEU A 1 94 ? -14.844 1.337 -6.268 1.00 91.75 94 LEU A C 1
ATOM 795 O O . LEU A 1 94 ? -14.407 0.371 -5.633 1.00 91.75 94 LEU A O 1
ATOM 799 N N . PRO A 1 95 ? -14.147 2.482 -6.398 1.00 94.94 95 PRO A N 1
ATOM 800 C CA . PRO A 1 95 ? -12.910 2.722 -5.668 1.00 94.94 95 PRO A CA 1
ATOM 801 C C . PRO A 1 95 ? -13.141 2.621 -4.162 1.00 94.94 95 PRO A C 1
ATOM 803 O O . PRO A 1 95 ? -14.101 3.199 -3.649 1.00 94.94 95 PRO A O 1
ATOM 806 N N . SER A 1 96 ? -12.244 1.944 -3.451 1.00 94.62 96 SER A N 1
ATOM 807 C CA . SER A 1 96 ? -12.244 1.932 -1.987 1.00 94.62 96 SER A CA 1
ATOM 808 C C . SER A 1 96 ? -11.126 2.818 -1.451 1.00 94.62 96 SER A C 1
ATOM 810 O O . SER A 1 96 ? -10.042 2.884 -2.034 1.00 94.62 96 SER A O 1
ATOM 812 N N . THR A 1 97 ? -11.389 3.496 -0.333 1.00 95.50 97 THR A N 1
ATOM 813 C CA . THR A 1 97 ? -10.402 4.335 0.356 1.00 95.50 97 THR A CA 1
ATOM 814 C C . THR A 1 97 ? -10.271 3.889 1.798 1.00 95.50 97 THR A C 1
ATOM 816 O O . THR A 1 97 ? -11.226 3.959 2.569 1.00 95.50 97 THR A O 1
ATOM 819 N N . SER A 1 98 ? -9.061 3.497 2.176 1.00 95.44 98 SER A N 1
ATOM 820 C CA . SER A 1 98 ? -8.672 3.238 3.559 1.00 95.44 98 SER A CA 1
ATOM 821 C C . SER A 1 98 ? -7.713 4.317 4.047 1.00 95.44 98 SER A C 1
ATOM 823 O O . SER A 1 98 ? -6.947 4.886 3.270 1.00 95.44 98 SER A O 1
ATOM 825 N N . LEU A 1 99 ? -7.739 4.598 5.348 1.00 95.38 99 LEU A N 1
ATOM 826 C CA . LEU A 1 99 ? -6.780 5.495 5.985 1.00 95.38 99 LEU A CA 1
ATOM 827 C C . LEU A 1 99 ? -5.905 4.701 6.935 1.00 95.38 99 LEU A C 1
ATOM 829 O O . LEU A 1 99 ? -6.397 4.200 7.938 1.00 95.38 99 LEU A O 1
ATOM 833 N N . LEU A 1 100 ? -4.615 4.612 6.644 1.00 94.25 100 LEU A N 1
ATOM 834 C CA . LEU A 1 100 ? -3.631 4.033 7.549 1.00 94.25 100 LEU A CA 1
ATOM 835 C C . LEU A 1 100 ? -3.103 5.124 8.481 1.00 94.25 100 LEU A C 1
ATOM 837 O O . LEU A 1 100 ? -2.483 6.075 8.013 1.00 94.25 100 LEU A O 1
ATOM 841 N N . GLN A 1 101 ? -3.325 4.984 9.786 1.00 93.88 101 GLN A N 1
ATOM 842 C CA . GLN A 1 101 ? -2.722 5.836 10.808 1.00 93.88 101 GLN A CA 1
ATOM 843 C C . GLN A 1 101 ? -1.432 5.194 11.319 1.00 93.88 101 GLN A C 1
ATOM 845 O O . GLN A 1 101 ? -1.466 4.116 11.913 1.00 93.88 101 GLN A O 1
ATOM 850 N N . PHE A 1 102 ? -0.298 5.862 11.106 1.00 90.38 102 PHE A N 1
ATOM 851 C CA . PHE A 1 102 ? 1.011 5.327 11.484 1.00 90.38 102 PHE A CA 1
ATOM 852 C C . PHE A 1 102 ? 1.295 5.476 12.979 1.00 90.38 102 PHE A C 1
ATOM 854 O O . PHE A 1 102 ? 0.998 6.506 13.582 1.00 90.38 102 PHE A O 1
ATOM 861 N N . ASP A 1 103 ? 1.975 4.492 13.568 1.00 89.06 103 ASP A N 1
ATOM 862 C CA . ASP A 1 103 ? 2.354 4.550 14.988 1.00 89.06 103 ASP A CA 1
ATOM 863 C C . ASP A 1 103 ? 3.446 5.593 15.276 1.00 89.06 103 ASP A C 1
ATOM 865 O O . ASP A 1 103 ? 3.558 6.126 16.386 1.00 89.06 103 ASP A O 1
ATOM 869 N N . HIS A 1 104 ? 4.283 5.892 14.280 1.00 80.38 104 HIS A N 1
ATOM 870 C CA . HIS A 1 104 ? 5.460 6.741 14.432 1.00 80.38 104 HIS A CA 1
ATOM 871 C C . HIS A 1 104 ? 5.525 7.817 13.347 1.00 80.38 104 HIS A C 1
ATOM 873 O O . HIS A 1 104 ? 5.054 7.635 12.229 1.00 80.38 104 HIS A O 1
ATOM 879 N N . LYS A 1 105 ? 6.183 8.941 13.661 1.00 68.56 105 LYS A N 1
ATOM 880 C CA . LYS A 1 105 ? 6.390 10.063 12.725 1.00 68.56 105 LYS A CA 1
ATOM 881 C C . LYS A 1 105 ? 7.402 9.759 11.607 1.00 68.56 105 LYS A C 1
ATOM 883 O O . LYS A 1 105 ? 7.702 10.643 10.810 1.00 68.56 105 LYS A O 1
ATOM 888 N N . TRP A 1 106 ? 7.992 8.564 11.593 1.00 59.44 106 TRP A N 1
ATOM 889 C CA . TRP A 1 106 ? 9.083 8.236 10.681 1.00 59.44 106 TRP A CA 1
ATOM 890 C C . TRP A 1 106 ? 8.599 8.165 9.227 1.00 59.44 106 TRP A C 1
ATOM 892 O O . TRP A 1 106 ? 7.424 7.915 8.958 1.00 59.44 106 TRP A O 1
ATOM 902 N N . SER A 1 107 ? 9.496 8.449 8.283 1.00 63.19 107 SER A N 1
ATOM 903 C CA . SER A 1 107 ? 9.162 8.694 6.879 1.00 63.19 107 SER A CA 1
ATOM 904 C C . SER A 1 107 ? 8.826 7.404 6.124 1.00 63.19 107 SER A C 1
ATOM 906 O O . SER A 1 107 ? 9.648 6.835 5.412 1.00 63.19 107 SER A O 1
ATOM 908 N N . TYR A 1 108 ? 7.573 6.972 6.256 1.00 73.38 108 TYR A N 1
ATOM 909 C CA . TYR A 1 108 ? 6.972 5.814 5.583 1.00 73.38 108 TYR A CA 1
ATOM 910 C C . TYR A 1 108 ? 7.062 5.845 4.049 1.00 73.38 108 TYR A C 1
ATOM 912 O O . TYR A 1 108 ? 6.980 4.823 3.380 1.00 73.38 108 TYR A O 1
ATOM 920 N N . ASN A 1 109 ? 7.265 7.020 3.461 1.00 74.00 109 ASN A N 1
ATOM 921 C CA . ASN A 1 109 ? 7.432 7.175 2.022 1.00 74.00 109 ASN A CA 1
ATOM 922 C C . ASN A 1 109 ? 8.895 7.097 1.550 1.00 74.00 109 ASN A C 1
ATOM 924 O O . ASN A 1 109 ? 9.150 7.066 0.344 1.00 74.00 109 AS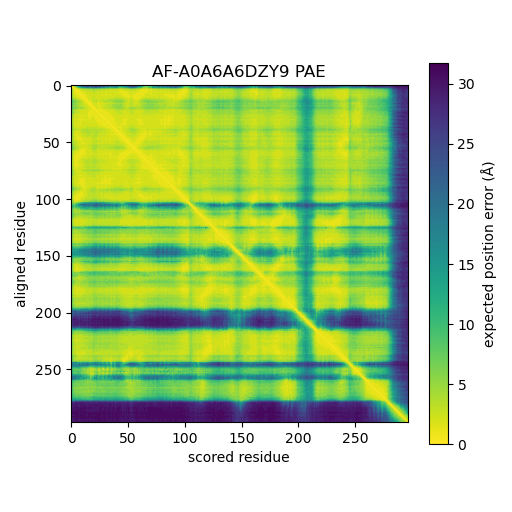N A O 1
ATOM 928 N N . LYS A 1 110 ? 9.871 7.059 2.467 1.00 78.06 110 LYS A N 1
ATOM 929 C CA . LYS A 1 110 ? 11.294 7.240 2.140 1.00 78.06 110 LYS A CA 1
ATOM 930 C C . LYS A 1 110 ? 11.833 6.173 1.191 1.00 78.06 110 LYS A C 1
ATOM 932 O O . LYS A 1 110 ? 12.657 6.490 0.337 1.00 78.06 110 LYS A O 1
ATOM 937 N N . HIS A 1 111 ? 11.369 4.935 1.341 1.00 83.62 111 HIS A N 1
ATOM 938 C CA . HIS A 1 111 ? 11.929 3.786 0.632 1.00 83.62 111 HIS A CA 1
ATOM 939 C C . HIS A 1 111 ? 10.994 3.186 -0.419 1.00 83.62 111 HIS A C 1
ATOM 941 O O . HIS A 1 111 ? 11.482 2.455 -1.269 1.00 83.62 111 HIS A O 1
ATOM 947 N N . LEU A 1 112 ? 9.709 3.567 -0.455 1.00 85.31 112 LEU A N 1
ATOM 948 C CA . LEU A 1 112 ? 8.693 2.976 -1.345 1.00 85.31 112 LEU A CA 1
ATOM 949 C C . LEU A 1 112 ? 9.101 2.8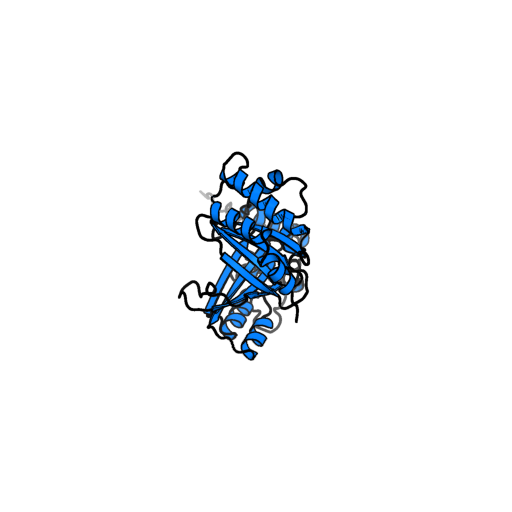79 -2.821 1.00 85.31 112 LEU A C 1
ATOM 951 O O . LEU A 1 112 ? 8.705 1.942 -3.504 1.00 85.31 112 LEU A O 1
ATOM 955 N N . ARG A 1 113 ? 9.888 3.840 -3.316 1.00 81.38 113 ARG A N 1
ATOM 956 C CA . ARG A 1 113 ? 10.376 3.851 -4.702 1.00 81.38 113 ARG A CA 1
ATOM 957 C C . ARG A 1 113 ? 11.611 2.976 -4.920 1.00 81.38 113 ARG A C 1
ATOM 959 O O . ARG A 1 113 ? 11.771 2.400 -5.990 1.00 81.38 113 ARG A O 1
ATOM 966 N N . SER A 1 114 ? 12.540 2.994 -3.969 1.00 81.81 114 SER A N 1
ATOM 967 C CA . SER A 1 114 ? 13.854 2.359 -4.106 1.00 81.81 114 SER A CA 1
ATOM 968 C C . SER A 1 114 ? 13.879 0.929 -3.576 1.00 81.81 114 SER A C 1
ATOM 970 O O . SER A 1 114 ? 14.910 0.279 -3.672 1.00 81.81 114 SER A O 1
ATOM 972 N N . SER A 1 115 ? 12.786 0.476 -2.967 1.00 86.69 115 SER A N 1
ATOM 973 C CA . SER A 1 115 ? 12.657 -0.845 -2.371 1.00 86.69 115 SER A CA 1
ATOM 974 C C . SER A 1 115 ? 11.695 -1.734 -3.142 1.00 86.69 115 SER A C 1
ATOM 976 O O . SER A 1 115 ? 11.046 -1.315 -4.101 1.00 86.69 115 SER A O 1
ATOM 978 N N . TRP A 1 116 ? 11.576 -2.959 -2.650 1.00 87.56 116 TRP A N 1
ATOM 979 C CA . TRP A 1 116 ? 10.471 -3.868 -2.874 1.00 87.56 116 TRP A CA 1
ATOM 980 C C . TRP A 1 116 ? 9.548 -3.863 -1.645 1.00 87.56 116 TRP A C 1
ATOM 982 O O . TRP A 1 116 ? 9.867 -4.481 -0.627 1.00 87.56 116 TRP A O 1
ATOM 992 N N . PRO A 1 117 ? 8.449 -3.091 -1.672 1.00 89.81 117 PRO A N 1
ATOM 993 C CA . PRO A 1 117 ? 7.519 -3.027 -0.556 1.00 89.81 117 PRO A CA 1
ATOM 994 C C . PRO A 1 117 ? 6.718 -4.318 -0.404 1.00 89.81 117 PRO A C 1
ATOM 996 O O . PRO A 1 117 ? 5.991 -4.716 -1.316 1.00 89.81 117 PRO A O 1
ATOM 999 N N . SER A 1 118 ? 6.803 -4.910 0.784 1.00 92.12 118 SER A N 1
ATOM 1000 C CA . SER A 1 118 ? 5.908 -5.973 1.242 1.00 92.12 118 SER A CA 1
ATOM 1001 C C . SER A 1 118 ? 4.927 -5.390 2.244 1.00 92.12 118 SER A C 1
ATOM 1003 O O . SER A 1 118 ? 5.326 -4.867 3.288 1.00 92.12 118 SER A O 1
ATOM 1005 N N . ILE A 1 119 ? 3.642 -5.508 1.934 1.00 94.00 119 ILE A N 1
ATOM 1006 C CA . ILE A 1 119 ? 2.544 -5.043 2.766 1.00 94.00 119 ILE A CA 1
ATOM 1007 C C . ILE A 1 119 ? 1.926 -6.271 3.424 1.00 94.00 119 ILE A C 1
ATOM 1009 O O . ILE A 1 119 ? 1.206 -7.036 2.783 1.00 94.00 119 ILE A O 1
ATOM 1013 N N . THR A 1 120 ? 2.197 -6.456 4.713 1.00 95.56 120 THR A N 1
ATOM 1014 C CA . THR A 1 120 ? 1.501 -7.456 5.524 1.00 95.56 120 THR A CA 1
ATOM 1015 C C . THR A 1 120 ? 0.292 -6.807 6.189 1.00 95.56 120 THR A C 1
ATOM 1017 O O . THR A 1 120 ? 0.441 -5.918 7.024 1.00 95.56 120 THR A O 1
ATOM 1020 N N . MET A 1 121 ? -0.902 -7.273 5.838 1.00 96.81 121 MET A N 1
ATOM 1021 C CA . MET A 1 121 ? -2.168 -6.953 6.493 1.00 96.81 121 MET A CA 1
ATOM 1022 C C . MET A 1 121 ? -2.483 -8.052 7.508 1.00 96.81 121 MET A C 1
ATOM 1024 O O . MET A 1 121 ? -2.713 -9.202 7.131 1.00 96.81 121 MET A O 1
ATOM 1028 N N . ALA A 1 122 ? -2.473 -7.705 8.791 1.00 97.56 122 ALA A N 1
ATOM 1029 C CA . ALA A 1 122 ? -2.888 -8.584 9.877 1.00 97.56 122 ALA A CA 1
ATOM 1030 C C . ALA A 1 122 ? -4.301 -8.203 10.327 1.00 97.56 122 ALA A C 1
ATOM 1032 O O . ALA A 1 122 ? -4.543 -7.059 10.720 1.00 97.56 122 ALA A O 1
ATOM 1033 N N . TYR A 1 123 ? -5.222 -9.159 10.252 1.00 97.75 123 TYR A N 1
ATOM 1034 C CA . TYR A 1 123 ? -6.627 -8.990 10.596 1.00 97.75 123 TYR A CA 1
ATOM 1035 C C . TYR A 1 123 ? -6.884 -9.530 11.997 1.00 97.75 123 TYR A C 1
ATOM 1037 O O . TYR A 1 123 ? -6.482 -10.644 12.336 1.00 97.75 123 TYR A O 1
ATOM 1045 N N . PHE A 1 124 ? -7.605 -8.753 12.792 1.00 96.44 124 PHE A N 1
ATOM 1046 C CA . PHE A 1 124 ? -8.007 -9.093 14.149 1.00 96.44 124 PHE A CA 1
ATOM 1047 C C . PHE A 1 124 ? -9.515 -8.908 14.282 1.00 96.44 124 PHE A C 1
ATOM 1049 O O . PHE A 1 124 ? -10.112 -8.057 13.618 1.00 96.44 124 PHE A O 1
ATOM 1056 N N . THR A 1 125 ? -10.140 -9.685 15.162 1.00 91.00 125 THR A N 1
ATOM 1057 C CA . THR A 1 125 ? -11.564 -9.523 15.469 1.00 91.00 125 THR A CA 1
ATOM 1058 C C . THR A 1 125 ? -11.843 -8.142 16.051 1.00 91.00 125 THR A C 1
ATOM 1060 O O . THR A 1 125 ? -11.127 -7.689 16.943 1.00 91.00 125 THR A O 1
ATOM 1063 N N . HIS A 1 126 ? -12.905 -7.492 15.579 1.00 87.00 126 HIS A N 1
ATOM 1064 C CA . HIS A 1 126 ? -13.364 -6.223 16.134 1.00 87.00 126 HIS A CA 1
ATOM 1065 C C . HIS A 1 126 ? -14.384 -6.442 17.273 1.00 87.00 126 HIS A C 1
ATOM 1067 O O . HIS A 1 126 ? -15.291 -7.264 17.106 1.00 87.00 126 HIS A O 1
ATOM 1073 N N . PRO A 1 127 ? -14.312 -5.688 18.389 1.00 91.25 127 PRO A N 1
ATOM 1074 C CA . PRO A 1 127 ? -13.293 -4.689 18.743 1.00 91.25 127 PRO A CA 1
ATOM 1075 C C . PRO A 1 127 ? -12.036 -5.286 19.396 1.00 91.25 127 PRO A C 1
ATOM 1077 O O . PRO A 1 127 ? -12.132 -6.253 20.149 1.00 91.25 127 PRO A O 1
ATOM 1080 N N . ILE A 1 128 ? -10.871 -4.660 19.175 1.00 92.25 128 ILE A N 1
ATOM 1081 C CA . ILE A 1 128 ? -9.623 -4.989 19.888 1.00 92.25 128 ILE A CA 1
ATOM 1082 C C . ILE A 1 128 ? -9.496 -4.126 21.166 1.00 92.25 128 ILE A C 1
ATOM 1084 O O . ILE A 1 128 ? -9.467 -2.894 21.061 1.00 92.25 128 ILE A O 1
ATOM 1088 N N . PRO A 1 129 ? -9.343 -4.731 22.362 1.00 92.56 129 PRO A N 1
ATOM 1089 C CA . PRO A 1 129 ? -8.968 -4.040 23.602 1.00 92.56 129 PRO A CA 1
ATOM 1090 C C . PRO A 1 129 ? -7.634 -3.267 23.518 1.00 92.56 129 PRO A C 1
ATOM 1092 O O . PRO A 1 129 ? -6.718 -3.652 22.793 1.00 92.56 129 PRO A O 1
ATOM 1095 N N . GLU A 1 130 ? -7.470 -2.177 24.277 1.00 91.56 130 GLU A N 1
ATOM 1096 C CA . GLU A 1 130 ? -6.280 -1.306 24.157 1.00 91.56 130 GLU A CA 1
ATOM 1097 C C . GLU A 1 130 ? -4.965 -1.973 24.608 1.00 91.56 130 GLU A C 1
ATOM 1099 O O . GLU A 1 130 ? -3.897 -1.700 24.053 1.00 91.56 130 GLU A O 1
ATOM 1104 N N . ASP A 1 131 ? -5.017 -2.883 25.580 1.00 92.44 131 ASP A N 1
ATOM 1105 C CA . ASP A 1 131 ? -3.871 -3.701 25.989 1.00 92.44 131 ASP A CA 1
ATOM 1106 C C . ASP A 1 131 ? -3.419 -4.626 24.848 1.00 92.44 131 ASP A C 1
ATOM 1108 O O . ASP A 1 131 ? -2.224 -4.714 24.547 1.00 92.44 131 ASP A O 1
ATOM 1112 N N . GLN A 1 132 ? -4.371 -5.222 24.126 1.00 93.50 132 GLN A N 1
ATOM 1113 C CA . GLN A 1 132 ? -4.088 -6.019 22.935 1.00 93.50 132 GLN A CA 1
ATOM 1114 C C . GLN A 1 132 ? -3.584 -5.145 21.776 1.00 93.50 132 GLN A C 1
ATOM 1116 O O . GLN A 1 132 ? -2.609 -5.518 21.125 1.00 93.50 132 GLN A O 1
ATOM 1121 N N . ARG A 1 133 ? -4.137 -3.941 21.560 1.00 93.94 133 ARG A N 1
ATOM 1122 C CA . ARG A 1 133 ? -3.588 -2.967 20.591 1.00 93.94 133 ARG A CA 1
ATOM 1123 C C . ARG A 1 133 ? -2.144 -2.601 20.913 1.00 93.94 133 ARG A C 1
ATOM 1125 O O . ARG A 1 133 ? -1.314 -2.515 20.012 1.00 93.94 133 ARG A O 1
ATOM 1132 N N . THR A 1 134 ? -1.825 -2.414 22.191 1.00 92.62 134 THR A N 1
ATOM 1133 C CA . THR A 1 134 ? -0.452 -2.160 22.645 1.00 92.62 134 THR A CA 1
ATOM 1134 C C . THR A 1 134 ? 0.457 -3.348 22.339 1.00 92.62 134 THR A C 1
ATOM 1136 O O . THR A 1 134 ? 1.557 -3.151 21.823 1.00 92.62 134 THR A O 1
ATOM 1139 N N . ARG A 1 135 ? -0.008 -4.583 22.572 1.00 93.38 135 ARG A N 1
ATOM 1140 C CA . ARG A 1 135 ? 0.730 -5.799 22.197 1.00 93.38 135 ARG A CA 1
ATOM 1141 C C . ARG A 1 135 ? 0.985 -5.871 20.690 1.00 93.38 135 ARG A C 1
ATOM 1143 O O . ARG A 1 135 ? 2.119 -6.115 20.297 1.00 93.38 135 ARG A O 1
ATOM 1150 N N . ILE A 1 136 ? -0.024 -5.587 19.864 1.00 95.62 136 ILE A N 1
ATOM 1151 C CA . ILE A 1 136 ? 0.088 -5.578 18.395 1.00 95.62 136 ILE A CA 1
ATOM 1152 C C . ILE A 1 136 ? 1.138 -4.562 17.926 1.00 95.62 136 ILE A C 1
ATOM 1154 O O . ILE A 1 136 ? 2.008 -4.904 17.129 1.00 95.62 136 ILE A O 1
ATOM 1158 N N . ARG A 1 137 ? 1.130 -3.338 18.472 1.00 93.25 137 ARG A N 1
ATOM 1159 C CA . ARG A 1 137 ? 2.133 -2.302 18.144 1.00 93.25 137 ARG A CA 1
ATOM 1160 C C . ARG A 1 137 ? 3.566 -2.699 18.513 1.00 93.25 137 ARG A C 1
ATOM 1162 O O . ARG A 1 137 ? 4.520 -2.177 17.935 1.00 93.25 137 ARG A O 1
ATOM 1169 N N . ASN A 1 138 ? 3.724 -3.606 19.476 1.00 91.56 138 ASN A N 1
ATOM 1170 C CA . ASN A 1 138 ? 5.023 -4.094 19.933 1.00 91.56 138 ASN A CA 1
ATOM 1171 C C . ASN A 1 138 ? 5.537 -5.307 19.146 1.00 91.56 138 ASN A C 1
ATOM 1173 O O . ASN A 1 138 ? 6.693 -5.678 19.340 1.00 91.56 138 ASN A O 1
ATOM 1177 N N . ILE A 1 139 ? 4.737 -5.884 18.241 1.00 91.06 139 ILE A N 1
ATOM 1178 C CA . ILE A 1 139 ? 5.187 -6.949 17.334 1.00 91.06 139 ILE A CA 1
ATOM 1179 C C . ILE A 1 139 ? 6.371 -6.437 16.519 1.00 91.06 139 ILE A C 1
ATOM 1181 O O . ILE A 1 139 ? 6.341 -5.329 15.969 1.00 91.06 139 ILE A O 1
ATOM 1185 N N . ARG A 1 140 ? 7.432 -7.239 16.442 1.00 82.50 140 ARG A N 1
ATOM 1186 C CA . ARG A 1 140 ? 8.724 -6.800 15.907 1.00 82.50 140 ARG A CA 1
ATOM 1187 C C . ARG A 1 140 ? 8.673 -6.475 14.410 1.00 82.50 140 ARG A C 1
ATOM 1189 O O . ARG A 1 140 ? 9.374 -5.566 13.963 1.00 82.50 140 ARG A O 1
ATOM 1196 N N . GLY A 1 141 ? 7.851 -7.200 13.652 1.00 82.44 141 GLY A N 1
ATOM 1197 C CA . GLY A 1 141 ? 7.822 -7.146 12.187 1.00 82.44 141 GLY A CA 1
ATOM 1198 C C . GLY A 1 141 ? 8.961 -7.938 11.531 1.00 82.44 141 GLY A C 1
ATOM 1199 O O . GLY A 1 141 ? 9.794 -8.550 12.206 1.00 82.44 141 GLY A O 1
ATOM 1200 N N . MET A 1 142 ? 9.027 -7.900 10.199 1.00 82.44 142 MET A N 1
ATOM 1201 C CA . MET A 1 142 ? 9.974 -8.678 9.388 1.00 82.44 142 MET A CA 1
ATOM 1202 C C . MET A 1 142 ? 11.281 -7.917 9.127 1.00 82.44 142 MET A C 1
ATOM 1204 O O . MET A 1 142 ? 11.750 -7.798 7.999 1.00 82.44 142 MET A O 1
ATOM 1208 N N . TRP A 1 143 ? 11.907 -7.421 10.197 1.00 77.44 143 TRP A N 1
ATOM 1209 C CA . TRP A 1 143 ? 13.175 -6.693 10.119 1.00 77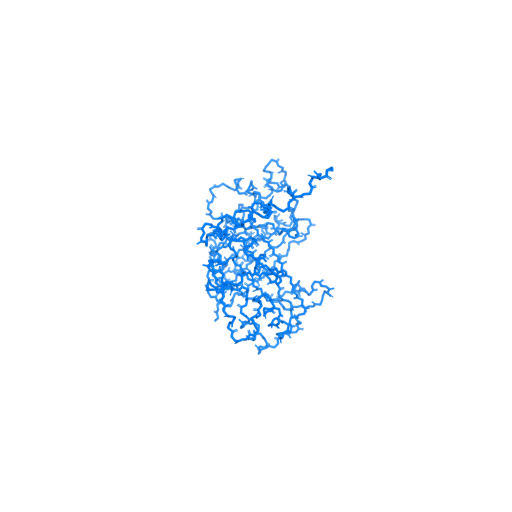.44 143 TRP A CA 1
ATOM 1210 C C . TRP A 1 143 ? 14.379 -7.527 10.605 1.00 77.44 143 TRP A C 1
ATOM 1212 O O . TRP A 1 143 ? 14.616 -7.636 11.822 1.00 77.44 143 TRP A O 1
ATOM 1222 N N . PRO A 1 144 ? 15.165 -8.135 9.692 1.00 72.81 144 PRO A N 1
ATOM 1223 C CA . PRO A 1 144 ? 16.341 -8.915 10.063 1.00 72.81 144 PRO A CA 1
ATOM 1224 C C . PRO A 1 144 ? 17.510 -8.023 10.494 1.00 72.81 144 PRO A C 1
ATOM 1226 O O . PRO A 1 144 ? 17.712 -6.917 9.991 1.00 72.81 144 PRO A O 1
ATOM 1229 N N . SER A 1 145 ? 18.327 -8.534 11.416 1.00 65.19 145 SER A N 1
ATOM 1230 C CA . SER A 1 145 ? 19.586 -7.887 11.789 1.00 65.19 145 SER A CA 1
ATOM 1231 C C . SER A 1 145 ? 20.626 -8.105 10.693 1.00 65.19 145 SER A C 1
ATOM 1233 O O . SER A 1 145 ? 20.856 -9.240 10.282 1.00 65.19 145 SER A O 1
ATOM 1235 N N . ARG A 1 146 ? 21.335 -7.040 10.293 1.00 63.41 146 ARG A N 1
ATOM 1236 C CA . ARG A 1 146 ? 22.478 -7.118 9.360 1.00 63.41 146 ARG A CA 1
ATOM 1237 C C . ARG A 1 146 ? 23.546 -8.120 9.818 1.00 63.41 146 ARG A C 1
ATOM 1239 O O . ARG A 1 146 ? 24.246 -8.687 8.992 1.00 63.41 146 ARG A O 1
ATOM 1246 N N . ARG A 1 147 ? 23.659 -8.356 11.132 1.00 57.03 147 ARG A N 1
ATOM 1247 C CA . ARG A 1 147 ? 24.595 -9.340 11.698 1.00 57.03 147 ARG A CA 1
ATOM 1248 C C . ARG A 1 147 ? 24.246 -10.785 11.335 1.00 57.03 147 ARG A C 1
ATOM 1250 O O . ARG A 1 147 ? 25.151 -11.600 11.306 1.00 57.03 147 ARG A O 1
ATOM 1257 N N . LEU A 1 148 ? 22.970 -11.090 11.089 1.00 60.22 148 LEU A N 1
ATOM 1258 C CA . LEU A 1 148 ? 22.513 -12.452 10.792 1.00 60.22 148 LEU A CA 1
ATOM 1259 C C . LEU A 1 148 ? 22.670 -12.812 9.312 1.00 60.22 148 LEU A C 1
ATOM 1261 O O . LEU A 1 148 ? 22.916 -13.964 9.000 1.00 60.22 148 LEU A O 1
ATOM 1265 N N . LEU A 1 149 ? 22.530 -11.837 8.408 1.00 62.00 149 LEU A N 1
ATOM 1266 C CA . LEU A 1 149 ? 22.544 -12.086 6.959 1.00 62.00 149 LEU A CA 1
ATOM 1267 C C . LEU A 1 149 ? 23.832 -11.631 6.262 1.00 62.00 149 LEU A C 1
ATOM 1269 O O . LEU A 1 149 ? 23.945 -11.769 5.049 1.00 62.00 149 LEU A O 1
ATOM 1273 N N . GLY A 1 150 ? 24.766 -11.022 6.997 1.00 61.56 150 GLY A N 1
ATOM 1274 C CA . GLY A 1 150 ? 26.034 -10.513 6.471 1.00 61.56 150 GLY A CA 1
ATOM 1275 C C . GLY A 1 150 ? 25.931 -9.226 5.627 1.00 61.56 150 GLY A C 1
ATOM 1276 O O . GLY A 1 150 ? 26.862 -8.419 5.636 1.00 61.56 150 GLY A O 1
ATOM 1277 N N . ASP A 1 151 ? 24.799 -8.966 4.969 1.00 71.31 151 ASP A N 1
ATOM 1278 C CA . ASP A 1 151 ? 24.478 -7.730 4.243 1.00 71.31 151 ASP A CA 1
ATOM 1279 C C . ASP A 1 151 ? 23.045 -7.221 4.550 1.00 71.31 151 ASP A C 1
ATOM 1281 O O . ASP A 1 151 ? 22.354 -7.727 5.440 1.00 71.31 151 ASP A O 1
ATOM 1285 N N . LEU A 1 152 ? 22.621 -6.122 3.912 1.00 73.75 152 LEU A N 1
ATOM 1286 C CA . LEU A 1 152 ? 21.302 -5.516 4.150 1.00 73.75 152 LEU A CA 1
ATOM 1287 C C . LEU A 1 152 ? 20.216 -6.280 3.373 1.00 73.75 152 LEU A C 1
ATOM 1289 O O . LEU A 1 152 ? 20.293 -6.372 2.159 1.00 73.75 152 LEU A O 1
ATOM 1293 N N . ALA A 1 153 ? 19.181 -6.788 4.051 1.00 81.25 153 ALA A N 1
ATOM 1294 C CA . ALA A 1 153 ? 17.984 -7.338 3.389 1.00 81.25 153 ALA A CA 1
ATOM 1295 C C . ALA A 1 153 ? 16.856 -6.313 3.236 1.00 81.25 153 ALA A C 1
ATOM 1297 O O . ALA A 1 153 ? 16.048 -6.401 2.315 1.00 81.25 153 ALA A O 1
ATOM 1298 N N . VAL A 1 154 ? 16.805 -5.339 4.146 1.00 84.69 154 VAL A N 1
ATOM 1299 C CA . VAL A 1 154 ? 15.805 -4.271 4.166 1.00 84.69 154 VAL A CA 1
ATOM 1300 C C . VAL A 1 154 ? 16.478 -2.921 4.399 1.00 84.69 154 VAL A C 1
ATOM 1302 O O . VAL A 1 154 ? 17.507 -2.834 5.076 1.00 84.69 154 VAL A O 1
ATOM 1305 N N . TYR A 1 155 ? 15.883 -1.851 3.874 1.00 81.88 155 TYR A N 1
ATOM 1306 C CA . TYR A 1 155 ? 16.418 -0.487 3.986 1.00 81.88 155 TYR A CA 1
ATOM 1307 C C . TYR A 1 155 ? 16.201 0.179 5.358 1.00 81.88 155 TYR A C 1
ATOM 1309 O O . TYR A 1 155 ? 16.653 1.305 5.575 1.00 81.88 155 TYR A O 1
ATOM 1317 N N . GLY A 1 156 ? 15.542 -0.498 6.301 1.00 79.62 156 GLY A N 1
ATOM 1318 C CA . GLY A 1 156 ? 15.291 -0.006 7.654 1.00 79.62 156 GLY A CA 1
ATOM 1319 C C . GLY A 1 156 ? 14.190 -0.795 8.357 1.00 79.62 156 GLY A C 1
ATOM 1320 O O . GLY A 1 156 ? 13.728 -1.810 7.842 1.00 79.62 156 GLY A O 1
ATOM 1321 N N . GLY A 1 157 ? 13.771 -0.312 9.530 1.00 79.62 157 GLY A N 1
ATOM 1322 C CA . GLY A 1 157 ? 12.596 -0.850 10.213 1.00 79.62 157 GLY A CA 1
ATOM 1323 C C . GLY A 1 157 ? 11.302 -0.573 9.434 1.00 79.62 157 GLY A C 1
ATOM 1324 O O . GLY A 1 157 ? 11.243 0.411 8.686 1.00 79.62 157 GLY A O 1
ATOM 1325 N N . PRO A 1 158 ? 10.267 -1.413 9.600 1.00 85.38 158 PRO A N 1
ATOM 1326 C CA . PRO A 1 158 ? 9.019 -1.258 8.871 1.00 85.38 158 PRO A CA 1
ATOM 1327 C C . PRO A 1 158 ? 8.277 0.010 9.288 1.00 85.38 158 PRO A C 1
ATOM 1329 O O . PRO A 1 158 ? 8.321 0.427 10.450 1.00 85.38 158 PRO A O 1
ATOM 1332 N N . ALA A 1 159 ? 7.532 0.595 8.350 1.00 89.25 159 ALA A N 1
ATOM 1333 C CA . ALA A 1 159 ? 6.428 1.464 8.746 1.00 89.25 159 ALA A CA 1
ATOM 1334 C C . ALA A 1 159 ? 5.226 0.597 9.115 1.00 89.25 159 ALA A C 1
ATOM 1336 O O . ALA A 1 159 ? 5.019 -0.472 8.549 1.00 89.25 159 ALA A O 1
ATOM 1337 N N . ARG A 1 160 ? 4.444 1.048 10.089 1.00 92.12 160 ARG A N 1
ATOM 1338 C CA . ARG A 1 160 ? 3.336 0.262 10.624 1.00 92.12 160 ARG A CA 1
ATOM 1339 C C . ARG A 1 160 ? 2.273 1.139 11.250 1.00 92.12 160 ARG A C 1
ATOM 1341 O O . ARG A 1 160 ? 2.544 2.295 11.596 1.00 92.12 160 ARG A O 1
ATOM 1348 N N . GLY A 1 161 ? 1.076 0.589 11.371 1.00 93.69 161 GLY A N 1
ATOM 1349 C CA . GLY A 1 161 ? -0.050 1.303 11.943 1.00 93.69 161 GLY A CA 1
ATOM 1350 C C . GLY A 1 161 ? -1.379 0.601 11.727 1.00 93.69 161 GLY A C 1
ATOM 1351 O O . GLY A 1 161 ? -1.471 -0.398 11.014 1.00 93.69 161 GLY A O 1
ATOM 1352 N N . PHE A 1 162 ? -2.421 1.156 12.333 1.00 94.75 162 PHE A N 1
ATOM 1353 C CA . PHE A 1 162 ? -3.785 0.665 12.167 1.00 94.75 162 PHE A CA 1
ATOM 1354 C C . PHE A 1 162 ? -4.460 1.335 10.976 1.00 94.75 162 PHE A C 1
ATOM 1356 O O . PHE A 1 162 ? -4.367 2.553 10.805 1.00 94.75 162 PHE A O 1
ATOM 1363 N N . LEU A 1 163 ? -5.219 0.561 10.199 1.00 95.12 163 LEU A N 1
ATOM 1364 C CA . LEU A 1 163 ? -6.268 1.160 9.386 1.00 95.12 163 LEU A CA 1
ATOM 1365 C C . LEU A 1 163 ? -7.320 1.763 10.319 1.00 95.12 163 LEU A C 1
ATOM 1367 O O . LEU A 1 163 ? -7.770 1.126 11.275 1.00 95.12 163 LEU A O 1
ATOM 1371 N N . LEU A 1 164 ? -7.713 3.002 10.042 1.00 93.19 164 LEU A N 1
ATOM 1372 C CA . LEU A 1 164 ? -8.833 3.627 10.720 1.00 93.19 164 LEU A CA 1
ATOM 1373 C C . LEU A 1 164 ? -10.108 2.811 10.453 1.00 93.19 164 LEU A C 1
ATOM 1375 O O . LEU A 1 164 ? -10.246 2.241 9.363 1.00 93.19 164 LEU A O 1
ATOM 1379 N N . PRO A 1 165 ? -11.039 2.749 11.426 1.00 87.56 165 PRO A N 1
ATOM 1380 C CA . PRO A 1 165 ? -12.263 1.975 11.280 1.00 87.56 165 PRO A CA 1
ATOM 1381 C C . PRO A 1 165 ? -13.022 2.340 10.000 1.00 87.56 165 PRO A C 1
ATOM 1383 O O . PRO A 1 165 ? -13.316 3.510 9.750 1.00 87.56 165 PRO A O 1
ATOM 1386 N N . SER A 1 166 ? -13.342 1.320 9.210 1.00 86.94 166 SER A N 1
ATOM 1387 C CA . SER A 1 166 ? -14.139 1.405 7.988 1.00 86.94 166 SER A CA 1
ATOM 1388 C C . SER A 1 166 ? -15.045 0.180 7.909 1.00 86.94 166 SER A C 1
ATOM 1390 O O . SER A 1 166 ? -14.661 -0.893 8.370 1.00 86.94 166 SER A O 1
ATOM 1392 N N . ALA A 1 167 ? -16.229 0.328 7.311 1.00 82.56 167 ALA A N 1
ATOM 1393 C CA . ALA A 1 167 ? -17.136 -0.796 7.060 1.00 82.56 167 ALA A CA 1
ATOM 1394 C C . ALA A 1 167 ? -16.535 -1.827 6.086 1.00 82.56 167 ALA A C 1
ATOM 1396 O O . ALA A 1 167 ? -16.911 -2.994 6.124 1.00 82.56 167 ALA A O 1
ATOM 1397 N N . ASP A 1 168 ? -15.575 -1.400 5.262 1.00 86.12 168 ASP A N 1
ATOM 1398 C CA . ASP A 1 168 ? -14.877 -2.256 4.298 1.00 86.12 168 ASP A CA 1
ATOM 1399 C C . ASP A 1 168 ? -13.757 -3.090 4.942 1.00 86.12 168 ASP A C 1
ATOM 1401 O O . ASP A 1 168 ? -13.203 -3.989 4.306 1.00 86.12 168 ASP A O 1
ATOM 1405 N N . ASN A 1 169 ? -13.401 -2.809 6.201 1.00 90.56 169 ASN A N 1
ATOM 1406 C CA . ASN A 1 169 ? -12.392 -3.580 6.915 1.00 90.56 169 ASN A CA 1
ATOM 1407 C C . ASN A 1 169 ? -13.016 -4.892 7.394 1.00 90.56 169 ASN A C 1
ATOM 1409 O O . ASN A 1 169 ? -13.614 -4.963 8.470 1.00 90.56 169 ASN A O 1
ATOM 1413 N N . VAL A 1 170 ? -12.865 -5.935 6.585 1.00 92.69 170 VAL A N 1
ATOM 1414 C CA . VAL A 1 170 ? -13.383 -7.273 6.873 1.00 92.69 170 VAL A CA 1
ATOM 1415 C C . VAL A 1 170 ? -12.298 -8.332 6.733 1.00 92.69 170 VAL A C 1
ATOM 1417 O O . VAL A 1 170 ? -11.371 -8.185 5.937 1.00 92.69 170 VAL A O 1
ATOM 1420 N N . VAL A 1 171 ? -12.422 -9.413 7.502 1.00 93.56 171 VAL A N 1
ATOM 1421 C CA . VAL A 1 171 ? -11.602 -10.618 7.346 1.00 93.56 171 VAL A CA 1
ATOM 1422 C C . VAL A 1 171 ? -11.888 -11.217 5.960 1.00 93.56 171 VAL A C 1
ATOM 1424 O O . VAL A 1 171 ? -13.044 -11.564 5.705 1.00 93.56 171 VAL A O 1
ATOM 1427 N N . PRO A 1 172 ? -10.894 -11.370 5.067 1.00 91.25 172 PRO A N 1
ATOM 1428 C CA . PRO A 1 172 ? -11.140 -11.782 3.684 1.00 91.25 172 PRO A CA 1
ATOM 1429 C C . PRO A 1 172 ? -11.870 -13.122 3.546 1.00 91.25 172 PRO A C 1
ATOM 1431 O O . PRO A 1 172 ? -12.740 -13.257 2.689 1.00 91.25 172 PRO A O 1
ATOM 1434 N N . THR A 1 173 ? -11.558 -14.100 4.400 1.00 91.38 173 THR A N 1
ATOM 1435 C CA . THR A 1 173 ? -12.167 -15.440 4.330 1.00 91.38 173 THR A CA 1
ATOM 1436 C C . THR A 1 173 ? -13.598 -15.515 4.859 1.00 91.38 173 THR A C 1
ATOM 1438 O O . THR A 1 173 ? -14.385 -16.321 4.366 1.00 91.38 173 THR A O 1
ATOM 1441 N N . SER A 1 174 ? -13.951 -14.708 5.863 1.00 93.12 174 SER A N 1
ATOM 1442 C CA . SER A 1 174 ? -15.245 -14.812 6.558 1.00 93.12 174 SER A CA 1
ATOM 1443 C C . SER A 1 174 ? -16.183 -13.628 6.327 1.00 93.12 174 SER A C 1
ATOM 1445 O O . SER A 1 174 ? -17.366 -13.722 6.649 1.00 93.12 174 SER A O 1
ATOM 1447 N N . GLY A 1 175 ? -15.679 -12.507 5.805 1.00 92.62 175 GLY A N 1
ATOM 1448 C CA . GLY A 1 175 ? -16.424 -11.252 5.682 1.00 92.62 175 GLY A CA 1
ATOM 1449 C C . GLY A 1 175 ? -16.764 -10.593 7.025 1.00 92.62 175 GLY A C 1
ATOM 1450 O O . GLY A 1 175 ? -17.498 -9.608 7.049 1.00 92.62 175 GLY A O 1
ATOM 1451 N N . ALA A 1 176 ? -16.260 -11.119 8.146 1.00 93.19 176 ALA A N 1
ATOM 1452 C CA . ALA A 1 176 ? -16.525 -10.567 9.468 1.00 93.19 176 ALA A CA 1
ATOM 1453 C C . ALA A 1 176 ? -15.811 -9.215 9.654 1.00 93.19 176 ALA A C 1
ATOM 1455 O O . ALA A 1 176 ? -14.678 -9.074 9.186 1.00 93.19 176 ALA A O 1
ATOM 1456 N N . PRO A 1 177 ? -16.412 -8.240 10.364 1.00 94.31 177 PRO A N 1
ATOM 1457 C CA . PRO A 1 177 ? -15.756 -6.975 10.679 1.00 94.31 177 PRO A CA 1
ATOM 1458 C C . PRO A 1 177 ? -14.408 -7.185 11.370 1.00 94.31 177 PRO A C 1
ATOM 1460 O O . PRO A 1 177 ? -14.295 -7.969 12.319 1.00 94.31 177 PRO A O 1
ATOM 1463 N N . ALA A 1 178 ? -13.397 -6.458 10.907 1.00 95.75 178 ALA A N 1
ATOM 1464 C CA . ALA A 1 178 ? -12.030 -6.599 11.370 1.00 95.75 178 ALA A CA 1
ATOM 1465 C C . ALA A 1 178 ? -11.398 -5.251 11.703 1.00 95.75 178 ALA A C 1
ATOM 1467 O O . ALA A 1 178 ? -11.673 -4.216 11.095 1.00 95.75 178 ALA A O 1
ATOM 1468 N N . GLU A 1 179 ? -10.460 -5.298 12.633 1.00 96.12 179 GLU A N 1
ATOM 1469 C CA . GLU A 1 179 ? -9.435 -4.276 12.748 1.00 96.12 179 GLU A CA 1
ATOM 1470 C C . GLU A 1 179 ? -8.174 -4.764 12.044 1.00 96.12 179 GLU A C 1
ATOM 1472 O O . GLU A 1 179 ? -7.769 -5.917 12.202 1.00 96.12 179 GLU A O 1
ATOM 1477 N N . VAL A 1 180 ? -7.566 -3.888 11.247 1.00 97.06 180 VAL A N 1
ATOM 1478 C CA . VAL A 1 180 ? -6.437 -4.251 10.390 1.00 97.06 180 VAL A CA 1
ATOM 1479 C C . VAL A 1 180 ? -5.208 -3.479 10.831 1.00 97.06 180 VAL A C 1
ATOM 1481 O O . VAL A 1 180 ? -5.224 -2.247 10.893 1.00 97.06 180 VAL A O 1
ATOM 1484 N N . TYR A 1 181 ? -4.135 -4.207 11.114 1.00 96.81 181 TYR A N 1
ATOM 1485 C CA . TYR A 1 181 ? -2.826 -3.638 11.386 1.00 96.81 181 TYR A CA 1
ATOM 1486 C C . TYR A 1 181 ? -1.884 -3.943 10.223 1.00 96.81 181 TYR A C 1
ATOM 1488 O O . TYR A 1 181 ? -1.798 -5.078 9.750 1.00 96.81 181 TYR A O 1
ATOM 1496 N N . ILE A 1 182 ? -1.205 -2.911 9.736 1.00 95.12 182 ILE A N 1
ATOM 1497 C CA . ILE A 1 182 ? -0.358 -2.968 8.548 1.00 95.12 182 ILE A CA 1
ATOM 1498 C C . ILE A 1 182 ? 1.106 -2.963 8.969 1.00 95.12 182 ILE A C 1
ATOM 1500 O O . ILE A 1 182 ? 1.515 -2.111 9.757 1.00 95.12 182 ILE A O 1
ATOM 1504 N N . PHE A 1 183 ? 1.899 -3.851 8.374 1.00 93.81 183 PHE A N 1
ATOM 1505 C CA . PHE A 1 183 ? 3.357 -3.763 8.335 1.00 93.81 183 PHE A CA 1
ATOM 1506 C C . PHE A 1 183 ? 3.798 -3.515 6.895 1.00 93.81 183 PHE A C 1
ATOM 1508 O O . PHE A 1 183 ? 3.372 -4.216 5.979 1.00 93.81 183 PHE A O 1
ATOM 1515 N N . LEU A 1 184 ? 4.646 -2.514 6.708 1.00 92.12 184 LEU A N 1
ATOM 1516 C CA . LEU A 1 184 ? 5.247 -2.133 5.440 1.00 92.12 184 LEU A CA 1
ATOM 1517 C C . LEU A 1 184 ? 6.760 -2.313 5.545 1.00 92.12 184 LEU A C 1
ATOM 1519 O O . LEU A 1 184 ? 7.461 -1.454 6.091 1.00 92.12 184 LEU A O 1
ATOM 1523 N N . ASP A 1 185 ? 7.239 -3.438 5.026 1.00 90.75 185 ASP A N 1
ATOM 1524 C CA . ASP A 1 185 ? 8.653 -3.799 4.982 1.00 90.75 185 ASP A CA 1
ATOM 1525 C C . ASP A 1 185 ? 9.281 -3.319 3.663 1.00 90.75 185 ASP A C 1
ATOM 1527 O O . ASP A 1 185 ? 8.689 -3.456 2.590 1.00 90.75 185 ASP A O 1
ATOM 1531 N N . TYR A 1 186 ? 10.490 -2.752 3.732 1.00 89.31 186 TYR A N 1
ATOM 1532 C CA . TYR A 1 186 ? 11.201 -2.184 2.577 1.00 89.31 186 TYR A CA 1
ATOM 1533 C C . TYR A 1 186 ? 12.357 -3.085 2.150 1.00 89.31 186 TYR A C 1
ATOM 1535 O O . TYR A 1 186 ? 13.522 -2.780 2.432 1.00 89.31 186 TYR A O 1
ATOM 1543 N N . TRP A 1 187 ? 12.046 -4.194 1.490 1.00 90.19 187 TRP A N 1
ATOM 1544 C CA . TRP A 1 187 ? 13.062 -5.138 1.035 1.00 90.19 187 TRP A CA 1
ATOM 1545 C C . TRP A 1 187 ? 13.967 -4.525 -0.027 1.00 90.19 187 TRP A C 1
ATOM 1547 O O . TRP A 1 187 ? 13.538 -3.702 -0.834 1.00 90.19 187 TRP A O 1
ATOM 1557 N N . GLU A 1 188 ? 15.235 -4.921 -0.038 1.00 88.19 188 GLU A N 1
ATOM 1558 C CA . GLU A 1 188 ? 16.151 -4.533 -1.113 1.00 88.19 188 GLU A CA 1
ATOM 1559 C C . GLU A 1 188 ? 15.690 -5.118 -2.456 1.00 88.19 188 GLU A C 1
ATOM 1561 O O . GLU A 1 188 ? 15.714 -4.448 -3.487 1.00 88.19 188 GLU A O 1
ATOM 1566 N N . SER A 1 189 ? 15.226 -6.367 -2.427 1.00 87.75 189 SER A N 1
ATOM 1567 C CA . SER A 1 189 ? 14.683 -7.082 -3.573 1.00 87.75 189 SER A CA 1
ATOM 1568 C C . SER A 1 189 ? 13.718 -8.186 -3.116 1.00 87.75 189 SER A C 1
ATOM 1570 O O . SER A 1 189 ? 13.771 -8.600 -1.954 1.00 87.75 189 SER A O 1
ATOM 1572 N N . PRO A 1 190 ? 12.885 -8.720 -4.025 1.00 88.00 190 PRO A N 1
ATOM 1573 C CA . PRO A 1 190 ? 12.036 -9.885 -3.754 1.00 88.00 190 PRO A CA 1
ATOM 1574 C C . PRO A 1 190 ? 12.830 -11.114 -3.320 1.00 88.00 190 PRO A C 1
ATOM 1576 O O . PRO A 1 190 ? 12.346 -11.915 -2.533 1.00 88.00 190 PRO A O 1
ATOM 1579 N N . ILE A 1 191 ? 14.068 -11.259 -3.802 1.00 88.06 191 ILE A N 1
ATOM 1580 C CA . ILE A 1 191 ? 14.924 -12.390 -3.428 1.00 88.06 191 ILE A CA 1
ATOM 1581 C C . ILE A 1 191 ? 15.347 -12.296 -1.964 1.00 88.06 191 ILE A C 1
ATOM 1583 O O . ILE A 1 191 ? 15.356 -13.300 -1.263 1.00 88.06 191 ILE A O 1
ATOM 1587 N N . ARG A 1 192 ? 15.647 -11.091 -1.463 1.00 85.81 192 ARG A N 1
ATOM 1588 C CA . ARG A 1 192 ? 15.978 -10.908 -0.039 1.00 85.81 192 ARG A CA 1
ATOM 1589 C C . ARG A 1 192 ? 14.781 -11.203 0.857 1.00 85.81 192 ARG A C 1
ATOM 1591 O O . ARG A 1 192 ? 14.951 -11.737 1.948 1.00 85.81 192 ARG A O 1
ATOM 1598 N N . GLU A 1 193 ? 13.580 -10.874 0.396 1.00 88.94 193 GLU A N 1
ATOM 1599 C CA . GLU A 1 193 ? 12.352 -11.283 1.070 1.00 88.94 193 GLU A CA 1
ATOM 1600 C C . GLU A 1 193 ? 12.181 -12.805 1.067 1.00 88.94 193 GLU A C 1
ATOM 1602 O O . GLU A 1 193 ? 11.915 -13.385 2.119 1.00 88.94 193 GLU A O 1
ATOM 1607 N N . GLU A 1 194 ? 12.377 -13.449 -0.086 1.00 85.94 194 GLU A N 1
ATOM 1608 C CA . GLU A 1 194 ? 12.317 -14.905 -0.238 1.00 85.94 194 GLU A CA 1
ATOM 1609 C C . GLU A 1 194 ? 13.302 -15.621 0.694 1.00 85.94 194 GLU A C 1
ATOM 1611 O O . GLU A 1 194 ? 12.913 -16.559 1.377 1.00 85.94 194 GLU A O 1
ATOM 1616 N N . GLU A 1 195 ? 14.548 -15.162 0.800 1.00 80.00 195 GLU A N 1
ATOM 1617 C CA . GLU A 1 195 ? 15.554 -15.766 1.686 1.00 80.00 195 GLU A CA 1
ATOM 1618 C C . GLU A 1 195 ? 15.147 -15.693 3.170 1.00 80.00 195 GLU A C 1
ATOM 1620 O O . GLU A 1 195 ? 15.432 -16.606 3.945 1.00 80.00 195 GLU A O 1
ATOM 1625 N N . VAL A 1 196 ? 14.458 -14.622 3.582 1.00 79.94 196 VAL A N 1
ATOM 1626 C CA . VAL A 1 196 ? 14.051 -14.423 4.984 1.00 79.94 196 VAL A CA 1
ATOM 1627 C C . VAL A 1 196 ? 12.700 -15.069 5.300 1.00 79.94 196 VAL A C 1
ATOM 1629 O O . VAL A 1 196 ? 12.486 -15.516 6.430 1.00 79.94 196 VAL A O 1
ATOM 1632 N N . ARG A 1 197 ? 11.775 -15.109 4.334 1.00 81.94 197 ARG A N 1
ATOM 1633 C CA . ARG A 1 197 ? 10.436 -15.702 4.490 1.00 81.94 197 ARG A CA 1
ATOM 1634 C C . ARG A 1 197 ? 10.357 -17.175 4.091 1.00 81.94 197 ARG A C 1
ATOM 1636 O O . ARG A 1 197 ? 9.430 -17.840 4.540 1.00 81.94 197 ARG A O 1
ATOM 1643 N N . GLY A 1 198 ? 11.267 -17.652 3.245 1.00 70.56 198 GLY A N 1
ATOM 1644 C CA . GLY A 1 198 ? 11.230 -18.964 2.596 1.00 70.56 198 GLY A CA 1
ATOM 1645 C C . GLY A 1 198 ? 11.441 -20.157 3.539 1.00 70.56 198 GLY A C 1
ATOM 1646 O O . GLY A 1 198 ? 11.500 -19.981 4.759 1.00 70.56 198 GLY A O 1
ATOM 1647 N N . PRO A 1 199 ? 11.550 -21.383 2.995 1.00 58.47 199 PRO A N 1
ATOM 1648 C CA . PRO A 1 199 ? 11.703 -22.624 3.765 1.00 58.47 199 PRO A CA 1
ATOM 1649 C C . PRO A 1 199 ? 13.066 -22.761 4.466 1.00 58.47 199 PRO A C 1
ATOM 1651 O O . PRO A 1 199 ? 14.062 -22.195 4.005 1.00 58.47 199 PRO A O 1
ATOM 1654 N N . GLU A 1 200 ? 13.085 -23.530 5.570 1.00 51.72 200 GLU A N 1
ATOM 1655 C CA . GLU A 1 200 ? 14.177 -23.711 6.557 1.00 51.72 200 GLU A CA 1
ATOM 1656 C C . GLU A 1 200 ? 15.572 -24.019 5.996 1.00 51.72 200 GLU A C 1
ATOM 1658 O O . GLU A 1 200 ? 16.571 -23.603 6.583 1.00 51.72 200 GLU A O 1
ATOM 1663 N N . GLU A 1 201 ? 15.631 -24.593 4.804 1.00 44.72 201 GLU A N 1
ATOM 1664 C CA . GLU A 1 201 ? 16.846 -25.081 4.149 1.00 44.72 201 GLU A CA 1
ATOM 1665 C C . GLU A 1 201 ? 17.689 -23.975 3.479 1.00 44.72 201 GLU A C 1
ATOM 1667 O O . GLU A 1 201 ? 18.851 -24.195 3.169 1.00 44.72 201 GLU A O 1
ATOM 1672 N N . LEU A 1 202 ? 17.141 -22.768 3.270 1.00 42.66 202 LEU A N 1
ATOM 1673 C CA . LEU A 1 202 ? 17.801 -21.704 2.482 1.00 42.66 202 LEU A CA 1
ATOM 1674 C C . LEU A 1 202 ? 18.722 -20.744 3.262 1.00 42.66 202 LEU A C 1
ATOM 1676 O O . LEU A 1 202 ? 19.262 -19.813 2.666 1.00 42.66 202 LEU A O 1
ATOM 1680 N N . ILE A 1 203 ? 18.878 -20.907 4.579 1.00 49.44 203 ILE A N 1
ATOM 1681 C CA . ILE A 1 203 ? 19.786 -20.061 5.371 1.00 49.44 203 ILE A CA 1
ATOM 1682 C C . ILE A 1 203 ? 20.956 -20.927 5.814 1.00 49.44 203 ILE A C 1
ATOM 1684 O O . ILE A 1 203 ? 20.908 -21.544 6.877 1.00 49.44 203 ILE A O 1
ATOM 1688 N N . ASP A 1 204 ? 22.010 -20.928 5.006 1.00 41.50 204 ASP A N 1
ATOM 1689 C CA . ASP A 1 204 ? 23.305 -21.450 5.420 1.00 41.50 204 ASP A CA 1
ATOM 1690 C C . ASP A 1 204 ? 23.922 -20.440 6.400 1.00 41.50 204 ASP A C 1
ATOM 1692 O O . ASP A 1 204 ? 24.523 -19.425 6.029 1.00 41.50 204 ASP A O 1
ATOM 1696 N N . MET A 1 205 ? 23.609 -20.608 7.688 1.00 47.25 205 MET A N 1
ATOM 1697 C CA . MET A 1 205 ? 24.231 -19.803 8.731 1.00 47.25 205 MET A CA 1
ATOM 1698 C C . MET A 1 205 ? 25.667 -20.288 8.869 1.00 47.25 205 MET A C 1
ATOM 1700 O O . MET A 1 205 ? 25.872 -21.441 9.215 1.00 47.25 205 MET A O 1
ATOM 1704 N N . GLN A 1 206 ? 26.606 -19.383 8.575 1.00 48.50 206 GLN A N 1
ATOM 1705 C CA . GLN A 1 206 ? 28.067 -19.513 8.647 1.00 48.50 206 GLN A CA 1
ATOM 1706 C C . GLN A 1 206 ? 28.636 -20.709 9.435 1.00 48.50 206 GLN A C 1
ATOM 1708 O O . GLN A 1 206 ? 28.147 -21.011 10.525 1.00 48.50 206 GLN A O 1
ATOM 1713 N N . PRO A 1 207 ? 29.791 -21.265 9.014 1.00 38.56 207 PRO A N 1
ATOM 1714 C CA . PRO A 1 207 ? 30.479 -22.311 9.760 1.00 38.56 207 PRO A CA 1
ATOM 1715 C C . PRO A 1 207 ? 30.907 -21.785 11.139 1.00 38.56 207 PRO A C 1
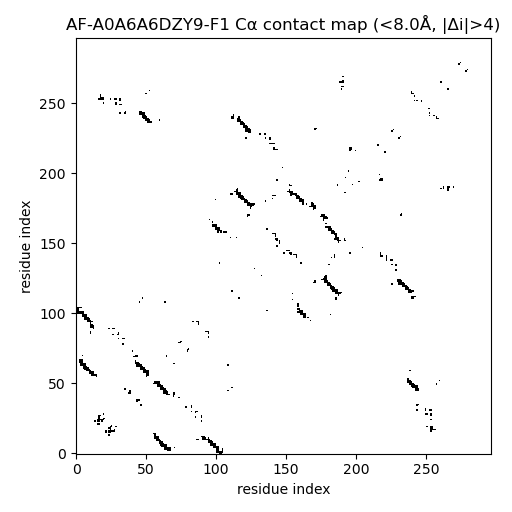ATOM 1717 O O . PRO A 1 207 ? 31.873 -21.040 11.296 1.00 38.56 207 PRO A O 1
ATOM 1720 N N . GLY A 1 208 ? 30.146 -22.154 12.164 1.00 53.31 208 GLY A N 1
ATOM 1721 C CA . GLY A 1 208 ? 30.367 -21.764 13.547 1.00 53.31 208 GLY A CA 1
ATOM 1722 C C . GLY A 1 208 ? 29.371 -22.468 14.467 1.00 53.31 208 GLY A C 1
ATOM 1723 O O . GLY A 1 208 ? 28.277 -22.826 14.031 1.00 53.31 208 GLY A O 1
ATOM 1724 N N . PRO A 1 209 ? 29.724 -22.714 15.741 1.00 44.47 209 PRO A N 1
ATOM 1725 C CA . PRO A 1 209 ? 28.807 -23.371 16.660 1.00 44.47 209 PRO A CA 1
ATOM 1726 C C . PRO A 1 209 ? 27.552 -22.500 16.836 1.00 44.47 209 PRO A C 1
ATOM 1728 O O . PRO A 1 209 ? 27.685 -21.296 17.093 1.00 44.47 209 PRO A O 1
ATOM 1731 N N . PRO A 1 210 ? 26.340 -23.071 16.708 1.00 49.12 210 PRO A N 1
ATOM 1732 C CA . PRO A 1 210 ? 25.113 -22.309 16.870 1.00 49.12 210 PRO A CA 1
ATOM 1733 C C . PRO A 1 210 ? 25.074 -21.699 18.281 1.00 49.12 210 PRO A C 1
ATOM 1735 O O . PRO A 1 210 ? 25.429 -22.378 19.252 1.00 49.12 210 PRO A O 1
ATOM 1738 N N . PRO A 1 211 ? 24.673 -20.424 18.445 1.00 48.50 211 PRO A N 1
ATOM 1739 C CA . PRO A 1 211 ? 24.415 -19.873 19.770 1.00 48.50 211 PRO A CA 1
ATOM 1740 C C . PRO A 1 211 ? 23.393 -20.749 20.508 1.00 48.50 211 PRO A C 1
ATOM 1742 O O . PRO A 1 211 ? 22.406 -21.174 19.917 1.00 48.50 211 PRO A O 1
ATOM 1745 N N . LEU A 1 212 ? 23.643 -21.024 21.796 1.00 41.22 212 LEU A N 1
ATOM 1746 C CA . LEU A 1 212 ? 22.757 -21.821 22.650 1.00 41.22 212 LEU A CA 1
ATOM 1747 C C . LEU A 1 212 ? 21.333 -21.234 22.663 1.00 41.22 212 LEU A C 1
ATOM 1749 O O . LEU A 1 212 ? 21.067 -20.234 23.331 1.00 41.22 212 LEU A O 1
ATOM 1753 N N . GLY A 1 213 ? 20.434 -21.889 21.934 1.00 50.12 213 GLY A N 1
ATOM 1754 C CA . GLY A 1 213 ? 19.011 -21.592 21.818 1.00 50.12 213 GLY A CA 1
ATOM 1755 C C . GLY A 1 213 ? 18.492 -22.034 20.451 1.00 50.12 213 GLY A C 1
ATOM 1756 O O . GLY A 1 213 ? 19.232 -21.993 19.470 1.00 50.12 213 GLY A O 1
ATOM 1757 N N . ASP A 1 214 ? 17.227 -22.448 20.375 1.00 50.47 214 ASP A N 1
ATOM 1758 C CA . ASP A 1 214 ? 16.584 -22.750 19.094 1.00 50.47 214 ASP A CA 1
ATOM 1759 C C . ASP A 1 214 ? 16.499 -21.452 18.278 1.00 50.47 214 ASP A C 1
ATOM 1761 O O . ASP A 1 214 ? 15.673 -20.573 18.546 1.00 50.47 214 ASP A O 1
ATOM 1765 N N . LEU A 1 215 ? 17.400 -21.285 17.311 1.00 56.75 215 LEU A N 1
ATOM 1766 C CA . LEU A 1 215 ? 17.387 -20.159 16.384 1.00 56.75 215 LEU A CA 1
ATOM 1767 C C . LEU A 1 215 ? 16.127 -20.248 15.520 1.00 56.75 215 LEU A C 1
ATOM 1769 O O . LEU A 1 215 ? 16.106 -20.911 14.488 1.00 56.75 215 LEU A O 1
ATOM 1773 N N . LYS A 1 216 ? 15.059 -19.570 15.942 1.00 63.38 216 LYS A N 1
ATOM 1774 C CA . LYS A 1 216 ? 13.842 -19.449 15.137 1.00 63.38 216 LYS A CA 1
ATOM 1775 C C . LYS A 1 216 ? 14.063 -18.482 13.977 1.00 63.38 216 LYS A C 1
ATOM 1777 O O . LYS A 1 216 ? 14.634 -17.400 14.150 1.00 63.38 216 LYS A O 1
ATOM 1782 N N . ARG A 1 217 ? 13.529 -18.831 12.804 1.00 72.31 217 ARG A N 1
ATOM 1783 C CA . ARG A 1 217 ? 13.434 -17.899 11.676 1.00 72.31 217 ARG A CA 1
ATOM 1784 C C . ARG A 1 217 ? 12.601 -16.682 12.046 1.00 72.31 217 ARG A C 1
ATOM 1786 O O . ARG A 1 217 ? 11.658 -16.754 12.834 1.00 72.31 217 ARG A O 1
ATOM 1793 N N . LEU A 1 218 ? 12.938 -15.557 11.423 1.00 79.44 218 LEU A N 1
ATOM 1794 C CA . LEU A 1 218 ? 12.222 -14.306 11.640 1.00 79.44 218 LEU A CA 1
ATOM 1795 C C . LEU A 1 218 ? 10.749 -14.407 11.219 1.00 79.44 218 LEU A C 1
ATOM 1797 O O . LEU A 1 218 ? 9.896 -13.870 11.916 1.00 79.44 218 LEU A O 1
ATOM 1801 N N . SER A 1 219 ? 10.458 -15.119 10.125 1.00 83.88 219 SER A N 1
ATOM 1802 C CA . SER A 1 219 ? 9.090 -15.392 9.669 1.00 83.88 219 SER A CA 1
ATOM 1803 C C . SER A 1 219 ? 8.289 -16.183 10.698 1.00 83.88 219 SER A C 1
ATOM 1805 O O . SER A 1 219 ? 7.189 -15.764 11.047 1.00 83.88 219 SER A O 1
ATOM 1807 N N . THR A 1 220 ? 8.863 -17.260 11.238 1.00 84.56 220 THR A N 1
ATOM 1808 C CA . THR A 1 220 ? 8.238 -18.085 12.279 1.00 84.56 220 THR A CA 1
ATOM 1809 C C . THR A 1 220 ? 7.946 -17.270 13.533 1.00 84.56 220 THR A C 1
ATOM 1811 O O . THR A 1 220 ? 6.822 -17.283 14.025 1.00 84.56 220 THR A O 1
ATOM 1814 N N . LEU A 1 221 ? 8.928 -16.501 14.020 1.00 84.62 221 LEU A N 1
ATOM 1815 C CA . LEU A 1 221 ? 8.737 -15.633 15.183 1.00 84.62 221 LEU A CA 1
ATOM 1816 C C . LEU A 1 221 ? 7.623 -14.606 14.938 1.00 84.62 221 LEU A C 1
ATOM 1818 O O . LEU A 1 221 ? 6.765 -14.408 15.791 1.00 84.62 221 LEU A O 1
ATOM 1822 N N . PHE A 1 222 ? 7.609 -13.975 13.765 1.00 89.50 222 PHE A N 1
ATOM 1823 C CA . PHE A 1 222 ? 6.594 -12.986 13.414 1.00 89.50 222 PHE A CA 1
ATOM 1824 C C . PHE A 1 222 ? 5.184 -13.593 13.335 1.00 89.50 222 PHE A C 1
ATOM 1826 O O . PHE A 1 222 ? 4.215 -12.977 13.775 1.00 89.50 222 PHE A O 1
ATOM 1833 N N . GLU A 1 223 ? 5.052 -14.810 12.806 1.00 91.19 223 GLU A N 1
ATOM 1834 C CA . GLU A 1 223 ? 3.781 -15.541 12.777 1.00 91.19 223 GLU A CA 1
ATOM 1835 C C . GLU A 1 223 ? 3.300 -15.946 14.170 1.00 91.19 223 GLU A C 1
ATOM 1837 O O . GLU A 1 223 ? 2.113 -15.806 14.473 1.00 91.19 223 GLU A O 1
ATOM 1842 N N . GLU A 1 224 ? 4.211 -16.404 15.029 1.00 90.75 224 GLU A N 1
ATOM 1843 C CA . GLU A 1 224 ? 3.914 -16.697 16.429 1.00 90.75 224 GLU A CA 1
ATOM 1844 C C . GLU A 1 224 ? 3.432 -15.441 17.163 1.00 90.75 224 GLU A C 1
ATOM 1846 O O . GLU A 1 224 ? 2.352 -15.476 17.752 1.00 90.75 224 GLU A O 1
ATOM 1851 N N . GLU A 1 225 ? 4.156 -14.323 17.054 1.00 93.12 225 GLU A N 1
ATOM 1852 C CA . GLU A 1 225 ? 3.787 -13.041 17.669 1.00 93.12 225 GLU A CA 1
ATOM 1853 C C . GLU A 1 225 ? 2.402 -12.557 17.207 1.00 93.12 225 GLU A C 1
ATOM 1855 O O . GLU A 1 225 ? 1.586 -12.134 18.030 1.00 93.12 225 GLU A O 1
ATOM 1860 N N . LEU A 1 226 ? 2.104 -12.650 15.905 1.00 95.12 226 LEU A N 1
ATOM 1861 C CA . LEU A 1 226 ? 0.792 -12.292 15.356 1.00 95.12 226 LEU A CA 1
ATOM 1862 C C . LEU A 1 226 ? -0.320 -13.174 15.924 1.00 95.12 226 LEU A C 1
ATOM 1864 O O . LEU A 1 226 ? -1.348 -12.663 16.376 1.00 95.12 226 LEU A O 1
ATOM 1868 N N . ARG A 1 227 ? -0.123 -14.493 15.915 1.00 94.88 227 ARG A N 1
ATOM 1869 C CA . ARG A 1 227 ? -1.102 -15.458 16.427 1.00 94.88 227 ARG A CA 1
ATOM 1870 C C . ARG A 1 227 ? -1.348 -15.259 17.919 1.00 94.88 227 ARG A C 1
ATOM 1872 O O . ARG A 1 227 ? -2.495 -15.241 18.355 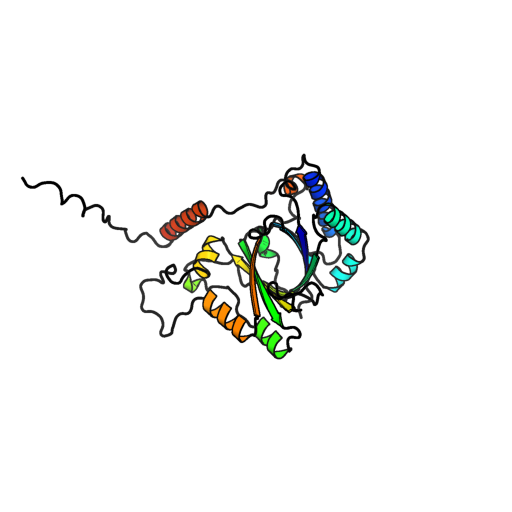1.00 94.88 227 ARG A O 1
ATOM 1879 N N . GLU A 1 228 ? -0.294 -15.070 18.704 1.00 93.19 228 GLU A N 1
ATOM 1880 C CA . GLU A 1 228 ? -0.402 -14.796 20.137 1.00 93.19 228 GLU A CA 1
ATOM 1881 C C . GLU A 1 228 ? -1.079 -13.455 20.444 1.00 93.19 228 GLU A C 1
ATOM 1883 O O . GLU A 1 228 ? -1.714 -13.302 21.489 1.00 93.19 228 GLU A O 1
ATOM 1888 N N . ALA A 1 229 ? -0.957 -12.484 19.540 1.00 94.25 229 ALA A N 1
ATOM 1889 C CA . ALA A 1 229 ? -1.688 -11.227 19.595 1.00 94.25 229 ALA A CA 1
ATOM 1890 C C . ALA A 1 229 ? -3.138 -11.346 19.089 1.00 94.25 229 ALA A C 1
ATOM 1892 O O . ALA A 1 229 ? -3.833 -10.335 19.043 1.00 94.25 229 ALA A O 1
ATOM 1893 N N . GLY A 1 230 ? -3.615 -12.545 18.735 1.00 94.88 230 GLY A N 1
ATOM 1894 C CA . GLY A 1 230 ? -4.995 -12.802 18.314 1.00 94.88 230 GLY A CA 1
ATOM 1895 C C . GLY A 1 230 ? -5.283 -12.510 16.840 1.00 94.88 230 GLY A C 1
ATOM 1896 O O . GLY A 1 230 ? -6.435 -12.265 16.488 1.00 94.88 230 GLY A O 1
ATOM 1897 N N . CYS A 1 231 ? -4.259 -12.497 15.982 1.00 96.81 231 CYS A N 1
ATOM 1898 C CA . CYS A 1 231 ? -4.438 -12.378 14.536 1.00 96.81 231 CYS A CA 1
ATOM 1899 C C . CYS A 1 231 ? -5.229 -13.584 14.009 1.00 96.81 231 CYS A C 1
ATOM 1901 O O . CYS A 1 231 ? -4.845 -14.730 14.250 1.00 96.81 231 CYS A O 1
ATOM 1903 N N . VAL A 1 232 ? -6.325 -13.322 13.296 1.00 96.56 232 VAL A N 1
ATOM 1904 C CA . VAL A 1 232 ? -7.190 -14.363 12.717 1.00 96.56 232 VAL A CA 1
ATOM 1905 C C . VAL A 1 232 ? -6.848 -14.665 11.267 1.00 96.56 232 VAL A C 1
ATOM 1907 O O . VAL A 1 232 ? -7.052 -15.784 10.808 1.00 96.56 232 VAL A O 1
ATOM 1910 N N . GLU A 1 233 ? -6.309 -13.684 10.547 1.00 96.69 233 GLU A N 1
ATOM 1911 C CA . GLU A 1 233 ? -5.889 -13.852 9.163 1.00 96.69 233 GLU A CA 1
ATOM 1912 C C . GLU A 1 233 ? -4.727 -12.910 8.848 1.00 96.69 233 GLU A C 1
ATOM 1914 O O . GLU A 1 233 ? -4.686 -11.769 9.308 1.00 96.69 233 GLU A O 1
ATOM 1919 N N . LYS A 1 234 ? -3.774 -13.385 8.045 1.00 95.44 234 LYS A N 1
ATOM 1920 C CA . LYS A 1 234 ? -2.640 -12.597 7.561 1.00 95.44 234 LYS A CA 1
ATOM 1921 C C . LYS A 1 234 ? -2.616 -12.659 6.045 1.00 95.44 234 LYS A C 1
ATOM 1923 O O . LYS A 1 234 ? -2.562 -13.743 5.470 1.00 95.44 234 LYS A O 1
ATOM 1928 N N . VAL A 1 235 ? -2.555 -11.497 5.412 1.00 95.56 235 VAL A N 1
ATOM 1929 C CA . VAL A 1 235 ? -2.428 -11.372 3.963 1.00 95.56 235 VAL A CA 1
ATOM 1930 C C . VAL A 1 235 ? -1.168 -10.581 3.649 1.00 95.56 235 VAL A C 1
ATOM 1932 O O . VAL A 1 235 ? -0.970 -9.492 4.176 1.00 95.56 235 VAL A O 1
ATOM 1935 N N . VAL A 1 236 ? -0.313 -11.124 2.785 1.00 94.19 236 VAL A N 1
ATOM 1936 C CA . VAL A 1 236 ? 0.870 -10.421 2.272 1.00 94.19 236 VAL A CA 1
ATOM 1937 C C . VAL A 1 236 ? 0.619 -10.047 0.817 1.00 94.19 236 VAL A C 1
ATOM 1939 O O . VAL A 1 236 ? 0.036 -10.828 0.057 1.00 94.19 236 VAL A O 1
ATOM 1942 N N . ARG A 1 237 ? 1.006 -8.828 0.455 1.00 94.25 237 ARG A N 1
ATOM 1943 C CA . ARG A 1 237 ? 0.883 -8.280 -0.893 1.00 94.25 237 ARG A CA 1
ATOM 1944 C C . ARG A 1 237 ? 2.097 -7.451 -1.247 1.00 94.25 237 ARG A C 1
ATOM 1946 O O . ARG A 1 237 ? 2.688 -6.810 -0.376 1.00 94.25 237 ARG A O 1
ATOM 1953 N N . HIS A 1 238 ? 2.391 -7.396 -2.535 1.00 92.06 238 HIS A N 1
ATOM 1954 C CA . HIS A 1 238 ? 3.526 -6.652 -3.054 1.00 92.06 238 HIS A CA 1
ATOM 1955 C C . HIS A 1 238 ? 3.069 -5.676 -4.129 1.00 92.06 238 HIS A C 1
ATOM 1957 O O . HIS A 1 238 ? 2.198 -5.978 -4.947 1.00 92.06 238 HIS A O 1
ATOM 1963 N N . ALA A 1 239 ? 3.680 -4.495 -4.139 1.00 88.31 239 ALA A N 1
ATOM 1964 C CA . ALA A 1 239 ? 3.451 -3.500 -5.174 1.00 88.31 239 ALA A CA 1
ATOM 1965 C C . ALA A 1 239 ? 4.741 -2.736 -5.454 1.00 88.31 239 ALA A C 1
ATOM 1967 O O . ALA A 1 239 ? 5.394 -2.232 -4.540 1.00 88.31 239 ALA A O 1
ATOM 1968 N N . ARG A 1 240 ? 5.095 -2.600 -6.735 1.00 85.94 240 ARG A N 1
ATOM 1969 C CA . ARG A 1 240 ? 6.207 -1.743 -7.150 1.00 85.94 240 ARG A CA 1
ATOM 1970 C C . ARG A 1 240 ? 5.691 -0.334 -7.404 1.00 85.94 240 ARG A C 1
ATOM 1972 O O . ARG A 1 240 ? 5.028 -0.076 -8.407 1.00 85.94 240 ARG A O 1
ATOM 1979 N N . PHE A 1 241 ? 5.996 0.567 -6.478 1.00 87.69 241 PHE A N 1
ATOM 1980 C CA . PHE A 1 241 ? 5.462 1.919 -6.497 1.00 87.69 241 PHE A CA 1
ATOM 1981 C C . PHE A 1 241 ? 6.278 2.878 -7.371 1.00 87.69 241 PHE A C 1
ATOM 1983 O O . PHE A 1 241 ? 7.497 3.005 -7.247 1.00 87.69 241 PHE A O 1
ATOM 1990 N N . ASN A 1 242 ? 5.565 3.638 -8.193 1.00 86.25 242 ASN A N 1
ATOM 1991 C CA . ASN A 1 242 ? 6.052 4.803 -8.913 1.00 86.25 242 ASN A CA 1
ATOM 1992 C C . ASN A 1 242 ? 5.727 6.067 -8.109 1.00 86.25 242 ASN A C 1
ATOM 1994 O O . ASN A 1 242 ? 4.602 6.234 -7.641 1.00 86.25 242 ASN A O 1
ATOM 1998 N N . ALA A 1 243 ? 6.705 6.961 -7.945 1.00 86.38 243 ALA A N 1
ATOM 1999 C CA . ALA A 1 243 ? 6.509 8.240 -7.264 1.00 86.38 243 ALA A CA 1
ATOM 2000 C C . ALA A 1 243 ? 5.980 9.303 -8.235 1.00 86.38 243 ALA A C 1
ATOM 2002 O O . ALA A 1 243 ? 6.510 9.458 -9.335 1.00 86.38 243 ALA A O 1
ATOM 2003 N N . LEU A 1 244 ? 5.000 10.092 -7.794 1.00 82.50 244 LEU A N 1
ATOM 2004 C CA . LEU A 1 244 ? 4.375 11.124 -8.623 1.00 82.50 244 LEU A CA 1
ATOM 2005 C C . LEU A 1 244 ? 5.247 12.393 -8.794 1.00 82.50 244 LEU A C 1
ATOM 2007 O O . LEU A 1 244 ? 5.053 13.137 -9.746 1.00 82.50 244 LEU A O 1
ATOM 2011 N N . LEU A 1 245 ? 6.206 12.636 -7.886 1.00 61.78 245 LEU A N 1
ATOM 2012 C CA . LEU A 1 245 ? 6.873 13.938 -7.677 1.00 61.78 245 LEU A CA 1
ATOM 2013 C C . LEU A 1 245 ? 8.083 14.289 -8.539 1.00 61.78 245 LEU A C 1
ATOM 2015 O O . LEU A 1 245 ? 8.568 15.413 -8.453 1.00 61.78 245 LEU A O 1
ATOM 2019 N N . GLU A 1 246 ? 8.583 13.382 -9.367 1.00 52.44 246 GLU A N 1
ATOM 2020 C CA . GLU A 1 246 ? 9.895 13.586 -9.999 1.00 52.44 246 GLU A CA 1
ATOM 2021 C C . GLU A 1 246 ? 9.857 13.740 -11.520 1.00 52.44 246 GLU A C 1
ATOM 2023 O O . GLU A 1 246 ? 10.902 13.720 -12.167 1.00 52.44 246 GLU A O 1
ATOM 2028 N N . ILE A 1 247 ? 8.675 13.903 -12.122 1.00 52.66 247 ILE A N 1
ATOM 2029 C CA . ILE A 1 247 ? 8.541 13.873 -13.581 1.00 52.66 247 ILE A CA 1
ATOM 2030 C C . ILE A 1 247 ? 7.677 15.040 -14.057 1.00 52.66 247 ILE A C 1
ATOM 2032 O O . ILE A 1 247 ? 6.518 15.174 -13.678 1.00 52.66 247 ILE A O 1
ATOM 2036 N N . ARG A 1 248 ? 8.241 15.865 -14.947 1.00 59.25 248 ARG A N 1
ATOM 2037 C CA . ARG A 1 248 ? 7.582 17.029 -15.575 1.00 59.25 248 ARG A CA 1
ATOM 2038 C C . ARG A 1 248 ? 6.466 16.643 -16.569 1.00 59.25 248 ARG A C 1
ATOM 2040 O O . ARG A 1 248 ? 5.859 17.522 -17.169 1.00 59.25 248 ARG A O 1
ATOM 2047 N N . SER A 1 249 ? 6.215 15.346 -16.767 1.00 75.44 249 SER A N 1
ATOM 2048 C CA . SER A 1 249 ? 5.338 14.781 -17.798 1.00 75.44 249 SER A CA 1
ATOM 2049 C C . SER A 1 249 ? 4.491 13.601 -17.278 1.00 75.44 249 SER A C 1
ATOM 2051 O O . SER A 1 249 ? 4.992 12.483 -17.138 1.00 75.44 249 SER A O 1
ATOM 2053 N N . PRO A 1 250 ? 3.178 13.795 -17.061 1.00 79.06 250 PRO A N 1
ATOM 2054 C CA . PRO A 1 250 ? 2.230 12.715 -16.758 1.00 79.06 250 PRO A CA 1
ATOM 2055 C C . PRO A 1 250 ? 2.220 11.580 -17.796 1.00 79.06 250 PRO A C 1
ATOM 2057 O O . PRO A 1 250 ? 1.959 10.429 -17.460 1.00 79.06 250 PRO A O 1
ATOM 2060 N N . HIS A 1 251 ? 2.551 11.880 -19.057 1.00 78.56 251 HIS A N 1
ATOM 2061 C CA . HIS A 1 251 ? 2.636 10.874 -20.117 1.00 78.56 251 HIS A CA 1
ATOM 2062 C C . HIS A 1 251 ? 3.805 9.903 -19.919 1.00 78.56 251 HIS A C 1
ATOM 2064 O O . HIS A 1 251 ? 3.677 8.722 -20.228 1.00 78.56 251 HIS A O 1
ATOM 2070 N N . GLU A 1 252 ? 4.944 10.375 -19.407 1.00 77.88 252 GLU A N 1
ATOM 2071 C CA . GLU A 1 252 ? 6.074 9.499 -19.074 1.00 77.88 252 GLU A CA 1
ATOM 2072 C C . GLU A 1 252 ? 5.735 8.591 -17.891 1.00 77.88 252 GLU A C 1
ATOM 2074 O O . GLU A 1 252 ? 6.089 7.415 -17.901 1.00 77.88 252 GLU A O 1
ATOM 2079 N N . GLN A 1 253 ? 4.979 9.103 -16.916 1.00 75.38 253 GLN A N 1
ATOM 2080 C CA . GLN A 1 253 ? 4.494 8.294 -15.800 1.00 75.38 253 GLN A CA 1
ATOM 2081 C C . GLN A 1 253 ? 3.490 7.233 -16.230 1.00 75.38 253 GLN A C 1
ATOM 2083 O O . GLN A 1 253 ? 3.609 6.093 -15.793 1.00 75.38 253 GLN A O 1
ATOM 2088 N N . ALA A 1 254 ? 2.540 7.568 -17.105 1.00 77.56 254 ALA A N 1
ATOM 2089 C CA . ALA A 1 254 ? 1.602 6.584 -17.634 1.00 77.56 254 ALA A CA 1
ATOM 2090 C C . ALA A 1 254 ? 2.348 5.421 -18.312 1.00 77.56 254 ALA A C 1
ATOM 2092 O O . ALA A 1 254 ? 2.060 4.265 -18.022 1.00 77.56 254 ALA A O 1
ATOM 2093 N N . LYS A 1 255 ? 3.403 5.711 -19.089 1.00 75.50 255 LYS A N 1
ATOM 2094 C CA . LYS A 1 255 ? 4.275 4.682 -19.691 1.00 75.50 255 LYS A CA 1
ATOM 2095 C C . LYS A 1 255 ? 5.034 3.823 -18.673 1.00 75.50 255 LYS A C 1
ATOM 2097 O O . LYS A 1 255 ? 5.539 2.762 -19.044 1.00 75.50 255 LYS A O 1
ATOM 2102 N N . GLY A 1 256 ? 5.155 4.271 -17.423 1.00 69.38 256 GLY A N 1
ATOM 2103 C CA . GLY A 1 256 ? 5.748 3.502 -16.337 1.00 69.38 256 GLY A CA 1
ATOM 2104 C C . GLY A 1 256 ? 4.957 2.219 -16.128 1.00 69.38 256 GLY A C 1
ATOM 2105 O O . GLY A 1 256 ? 3.859 2.242 -15.584 1.00 69.38 256 GLY A O 1
ATOM 2106 N N . LYS A 1 257 ? 5.498 1.088 -16.586 1.00 65.00 257 LYS A N 1
ATOM 2107 C CA . LYS A 1 257 ? 4.858 -0.214 -16.396 1.00 65.00 257 LYS A CA 1
ATOM 2108 C C . LYS A 1 257 ? 4.868 -0.560 -14.912 1.00 65.00 257 LYS A C 1
ATOM 2110 O O . LYS A 1 257 ? 5.894 -0.393 -14.245 1.00 65.00 257 LYS A O 1
ATOM 2115 N N . SER A 1 258 ? 3.771 -1.126 -14.414 1.00 60.62 258 SER A N 1
ATOM 2116 C CA . SER A 1 258 ? 3.894 -1.965 -13.226 1.00 60.62 258 SER A CA 1
ATOM 2117 C C . SER A 1 258 ? 4.770 -3.145 -13.615 1.00 60.62 258 SER A C 1
ATOM 2119 O O . SER A 1 258 ? 4.401 -3.954 -14.462 1.00 60.62 258 SER A O 1
ATOM 2121 N N . THR A 1 259 ? 5.996 -3.152 -13.120 1.00 61.09 259 THR A N 1
ATOM 2122 C CA . THR A 1 259 ? 7.019 -4.083 -13.583 1.00 61.09 259 THR A CA 1
ATOM 2123 C C . THR A 1 259 ? 6.850 -5.397 -12.843 1.00 61.09 259 THR A C 1
ATOM 2125 O O . THR A 1 259 ? 6.905 -5.429 -11.616 1.00 61.09 259 THR A O 1
ATOM 2128 N N . GLU A 1 260 ? 6.648 -6.474 -13.597 1.00 67.38 260 GLU A N 1
ATOM 2129 C CA . GLU A 1 260 ? 6.846 -7.823 -13.077 1.00 67.38 260 GLU A CA 1
ATOM 2130 C C . GLU A 1 260 ? 8.330 -8.005 -12.757 1.00 67.38 260 GLU A C 1
ATOM 2132 O O . GLU A 1 260 ? 9.201 -7.496 -13.470 1.00 67.38 260 GLU A O 1
ATOM 2137 N N . TYR A 1 261 ? 8.611 -8.673 -11.644 1.00 77.00 261 TYR A N 1
ATOM 2138 C CA . TYR A 1 261 ? 9.978 -8.979 -11.266 1.00 77.00 261 TYR A CA 1
ATOM 2139 C C . TYR A 1 261 ? 10.448 -10.249 -11.968 1.00 77.00 261 TYR A C 1
ATOM 2141 O O . TYR A 1 261 ? 9.770 -11.274 -11.916 1.00 77.00 261 TYR A O 1
ATOM 2149 N N . ASP A 1 262 ? 11.620 -10.180 -12.596 1.00 84.88 262 ASP A N 1
ATOM 2150 C CA . ASP A 1 262 ? 12.299 -11.351 -13.142 1.00 84.88 262 ASP A CA 1
ATOM 2151 C C . ASP A 1 262 ? 13.042 -12.077 -12.011 1.00 84.88 262 ASP A C 1
ATOM 2153 O O . ASP A 1 262 ? 14.142 -11.694 -11.599 1.00 84.88 262 ASP A O 1
ATOM 2157 N N . TRP A 1 263 ? 12.397 -13.120 -11.490 1.00 85.31 263 TRP A N 1
ATOM 2158 C CA . TRP A 1 263 ? 12.904 -13.925 -10.382 1.00 85.31 263 TRP A CA 1
ATOM 2159 C C . TRP A 1 263 ? 14.209 -14.645 -10.713 1.00 85.31 263 TRP A C 1
ATOM 2161 O O . TRP A 1 263 ? 15.095 -14.719 -9.863 1.00 85.31 263 TRP A O 1
ATOM 2171 N N . GLU A 1 264 ? 14.357 -15.166 -11.930 1.00 87.62 264 GLU A N 1
ATOM 2172 C CA . GLU A 1 264 ? 15.550 -15.923 -12.316 1.00 87.62 264 GLU A CA 1
ATOM 2173 C C . GLU A 1 264 ? 16.766 -15.008 -12.416 1.00 87.62 264 GLU A C 1
ATOM 2175 O O . GLU A 1 264 ? 17.827 -15.316 -11.859 1.00 87.62 264 GLU A O 1
ATOM 2180 N N . THR A 1 265 ? 16.595 -13.845 -13.051 1.00 88.62 265 THR A N 1
ATOM 2181 C CA . THR A 1 265 ? 17.637 -12.815 -13.092 1.00 88.62 265 THR A CA 1
ATOM 2182 C C . THR A 1 265 ? 17.983 -12.344 -11.682 1.00 88.62 265 THR A C 1
ATOM 2184 O O . THR A 1 265 ? 19.161 -12.319 -11.330 1.00 88.62 265 THR A O 1
ATOM 2187 N N . GLY A 1 266 ? 16.982 -12.081 -10.836 1.00 86.62 266 GLY A N 1
ATOM 2188 C CA . GLY A 1 266 ? 17.191 -11.694 -9.442 1.00 86.62 266 GLY A CA 1
ATOM 2189 C C . GLY A 1 266 ? 18.005 -12.707 -8.632 1.00 86.62 266 GLY A C 1
ATOM 2190 O O . GLY A 1 266 ? 18.949 -12.336 -7.932 1.00 86.62 266 GLY A O 1
ATOM 2191 N N . ARG A 1 267 ? 17.673 -14.002 -8.737 1.00 88.06 267 ARG A N 1
ATOM 2192 C CA . ARG A 1 267 ? 18.404 -15.084 -8.050 1.00 88.06 267 ARG A CA 1
ATOM 2193 C C . ARG A 1 267 ? 19.834 -15.218 -8.564 1.00 88.06 267 ARG A C 1
ATOM 2195 O O . ARG A 1 267 ? 20.746 -15.458 -7.774 1.00 88.06 267 ARG A O 1
ATOM 2202 N N . ARG A 1 268 ? 20.059 -15.063 -9.874 1.00 89.19 268 ARG A N 1
ATOM 2203 C CA . ARG A 1 268 ? 21.409 -15.061 -10.462 1.00 89.19 268 ARG A CA 1
ATOM 2204 C C . ARG A 1 268 ? 22.246 -13.897 -9.927 1.00 89.19 268 ARG A C 1
ATOM 2206 O O . ARG A 1 268 ? 23.321 -14.142 -9.391 1.00 89.19 268 ARG A O 1
ATOM 2213 N N . GLU A 1 269 ? 21.725 -12.672 -9.980 1.00 88.69 269 GLU A N 1
ATOM 2214 C CA . GLU A 1 269 ? 22.402 -11.477 -9.450 1.00 88.69 269 GLU A CA 1
ATOM 2215 C C . GLU A 1 269 ? 22.720 -11.611 -7.955 1.00 88.69 269 GLU A C 1
ATOM 2217 O O . GLU A 1 269 ? 23.778 -11.178 -7.486 1.00 88.69 269 GLU A O 1
ATOM 2222 N N . ARG A 1 270 ? 21.816 -12.236 -7.188 1.00 86.31 270 ARG A N 1
ATOM 2223 C CA . ARG A 1 270 ? 22.041 -12.513 -5.769 1.00 86.31 270 ARG A CA 1
ATOM 2224 C C . ARG A 1 270 ? 23.197 -13.490 -5.556 1.00 86.31 270 ARG A C 1
ATOM 2226 O O . ARG A 1 270 ? 24.081 -13.170 -4.764 1.00 86.31 270 ARG A O 1
ATOM 2233 N N . ARG A 1 271 ? 23.227 -14.622 -6.270 1.00 85.50 271 ARG A N 1
ATOM 2234 C CA . ARG A 1 271 ? 24.326 -15.606 -6.196 1.00 85.50 271 ARG A CA 1
ATOM 2235 C C . ARG A 1 271 ? 25.675 -14.980 -6.548 1.00 85.50 271 ARG A C 1
ATOM 2237 O O . ARG A 1 271 ? 26.626 -15.121 -5.788 1.00 85.50 271 ARG A O 1
ATOM 2244 N N . GLU A 1 272 ? 25.737 -14.205 -7.630 1.00 86.31 272 GLU A N 1
ATOM 2245 C CA . GLU A 1 272 ? 26.952 -13.482 -8.034 1.00 86.31 272 GLU A CA 1
ATOM 2246 C C . GLU A 1 272 ? 27.430 -12.500 -6.954 1.00 86.31 272 GLU A C 1
ATOM 2248 O O . GLU A 1 272 ? 28.628 -12.389 -6.680 1.00 86.31 272 GLU A O 1
ATOM 2253 N N . ARG A 1 273 ? 26.499 -11.791 -6.303 1.00 83.19 273 ARG A N 1
ATOM 2254 C CA . ARG A 1 273 ? 26.827 -10.872 -5.209 1.00 83.19 273 ARG A CA 1
ATOM 2255 C C . ARG A 1 273 ? 27.353 -11.609 -3.978 1.00 83.19 273 ARG A C 1
ATOM 2257 O O . ARG A 1 273 ? 28.336 -11.149 -3.403 1.00 83.19 273 ARG A O 1
ATOM 2264 N N . VAL A 1 274 ? 26.715 -12.711 -3.577 1.00 80.38 274 VAL A N 1
ATOM 2265 C CA . VAL A 1 274 ? 27.166 -13.550 -2.451 1.00 80.38 274 VAL A CA 1
ATOM 2266 C C . VAL A 1 274 ? 28.580 -14.055 -2.721 1.00 80.38 274 VAL A C 1
ATOM 2268 O O . VAL A 1 274 ? 29.468 -13.770 -1.922 1.00 80.38 274 VAL A O 1
ATOM 2271 N N . ARG A 1 275 ? 28.815 -14.656 -3.895 1.00 81.06 275 ARG A N 1
ATOM 2272 C CA . ARG A 1 275 ? 30.141 -15.105 -4.351 1.00 81.06 275 ARG A CA 1
ATOM 2273 C C . ARG A 1 275 ? 31.186 -13.992 -4.278 1.00 81.06 275 ARG A C 1
ATOM 2275 O O . ARG A 1 275 ? 32.287 -14.195 -3.782 1.00 81.06 275 ARG A O 1
ATOM 2282 N N . LYS A 1 276 ? 30.845 -12.775 -4.714 1.00 82.19 276 LYS A N 1
ATOM 2283 C CA . LYS A 1 276 ? 31.764 -11.626 -4.667 1.00 82.19 276 LYS A CA 1
ATOM 2284 C C . LYS A 1 276 ? 32.094 -11.154 -3.246 1.00 82.19 276 LYS A C 1
ATOM 2286 O O . LYS A 1 276 ? 33.192 -10.649 -3.026 1.00 82.19 276 LYS A O 1
ATOM 2291 N N . ILE A 1 277 ? 31.138 -11.215 -2.318 1.00 77.31 277 ILE A N 1
ATOM 2292 C CA . ILE A 1 277 ? 31.316 -10.709 -0.947 1.00 77.31 277 ILE A CA 1
ATOM 2293 C C . ILE A 1 277 ? 32.000 -11.750 -0.057 1.00 77.31 277 ILE A C 1
ATOM 2295 O O . ILE A 1 277 ? 32.824 -11.370 0.773 1.00 77.31 277 ILE A O 1
ATOM 2299 N N . TYR A 1 278 ? 31.656 -13.027 -0.221 1.00 74.06 278 TYR A N 1
ATOM 2300 C CA . TYR A 1 278 ? 32.052 -14.096 0.696 1.00 74.06 278 TYR A CA 1
ATOM 2301 C C . TYR A 1 278 ? 33.060 -15.089 0.103 1.00 74.06 278 TYR A C 1
ATOM 2303 O O . TYR A 1 278 ? 33.659 -15.830 0.872 1.00 74.06 278 TYR A O 1
ATOM 2311 N N . GLY A 1 279 ? 33.326 -15.034 -1.209 1.00 67.38 279 GLY A N 1
ATOM 2312 C CA . GLY A 1 279 ? 34.164 -16.009 -1.916 1.00 67.38 279 GLY A CA 1
ATOM 2313 C C . GLY A 1 279 ? 33.412 -17.319 -2.163 1.00 67.38 279 GLY A C 1
ATOM 2314 O O . GLY A 1 279 ? 32.543 -17.682 -1.377 1.00 67.38 279 GLY A O 1
ATOM 2315 N N . ASP A 1 280 ? 33.714 -18.011 -3.263 1.00 58.47 280 ASP A N 1
ATOM 2316 C CA . ASP A 1 280 ? 33.418 -19.445 -3.337 1.00 58.47 280 ASP A CA 1
ATOM 2317 C C . ASP A 1 280 ? 34.449 -20.151 -2.434 1.00 58.47 280 ASP A C 1
ATOM 2319 O O . ASP A 1 280 ? 35.654 -19.950 -2.610 1.00 58.47 280 ASP A O 1
ATOM 2323 N N . GLU A 1 281 ? 33.997 -20.963 -1.475 1.00 51.75 281 GLU A N 1
ATOM 2324 C CA . GLU A 1 281 ? 34.674 -22.246 -1.277 1.00 51.75 281 GLU A CA 1
ATOM 2325 C C . GLU A 1 281 ? 34.401 -23.022 -2.566 1.00 51.75 281 GLU A C 1
ATOM 2327 O O . GLU A 1 281 ? 33.261 -23.070 -3.025 1.00 51.75 281 GLU A O 1
ATOM 2332 N N . GLU A 1 282 ? 35.464 -23.474 -3.223 1.00 46.88 282 GLU A N 1
ATOM 2333 C CA . GLU A 1 282 ? 35.401 -24.214 -4.477 1.00 46.88 282 GLU A CA 1
ATOM 2334 C C . GLU A 1 282 ? 34.354 -25.332 -4.356 1.00 46.88 282 GLU A C 1
ATOM 2336 O O . GLU A 1 282 ? 34.507 -26.239 -3.539 1.00 46.88 282 GLU A O 1
ATOM 2341 N N . ASP A 1 283 ? 33.298 -25.281 -5.176 1.00 46.69 283 ASP A N 1
ATOM 2342 C CA . ASP A 1 283 ? 32.607 -26.498 -5.593 1.00 46.69 283 ASP A CA 1
ATOM 2343 C C . ASP A 1 283 ? 33.658 -27.295 -6.386 1.00 46.69 283 ASP A C 1
ATOM 2345 O O . ASP A 1 283 ? 33.775 -27.145 -7.605 1.00 46.69 283 ASP A O 1
ATOM 2349 N N . GLU A 1 284 ? 34.513 -28.045 -5.678 1.00 42.84 284 GLU A N 1
ATOM 2350 C CA . GLU A 1 284 ? 35.366 -29.056 -6.289 1.00 42.84 284 GLU A CA 1
ATOM 2351 C C . GLU A 1 284 ? 34.451 -29.968 -7.104 1.00 42.84 284 GLU A C 1
ATOM 2353 O O . GLU A 1 284 ? 33.470 -30.534 -6.621 1.00 42.84 284 GLU A O 1
ATOM 2358 N N . GLU A 1 285 ? 34.760 -30.015 -8.388 1.00 42.22 285 GLU A N 1
ATOM 2359 C CA . GLU A 1 285 ? 34.069 -30.747 -9.425 1.00 42.22 285 GLU A CA 1
ATOM 2360 C C . GLU A 1 285 ? 33.861 -32.220 -9.022 1.00 42.22 285 GLU A C 1
ATOM 2362 O O . GLU A 1 285 ? 34.734 -33.064 -9.216 1.00 42.22 285 GLU A O 1
ATOM 2367 N N . ASP A 1 286 ? 32.648 -32.584 -8.602 1.00 44.75 286 ASP A N 1
ATOM 2368 C CA . ASP A 1 286 ? 32.146 -33.969 -8.644 1.00 44.75 286 ASP A CA 1
ATOM 2369 C C . ASP A 1 286 ? 31.897 -34.434 -10.110 1.00 44.75 286 ASP A C 1
ATOM 2371 O O . ASP A 1 286 ? 30.968 -35.186 -10.412 1.00 44.75 286 ASP A O 1
ATOM 2375 N N . GLU A 1 287 ? 32.738 -34.003 -11.061 1.00 43.31 287 GLU A N 1
ATOM 2376 C CA . GLU A 1 287 ? 32.759 -34.482 -12.452 1.00 43.31 287 GLU A CA 1
ATOM 2377 C C . GLU A 1 287 ? 33.849 -35.541 -12.720 1.00 43.31 287 GLU A C 1
ATOM 2379 O O . GLU A 1 287 ? 33.936 -36.051 -13.839 1.00 43.31 287 GLU A O 1
ATOM 2384 N N . GLU A 1 288 ? 34.613 -35.988 -11.711 1.00 43.25 288 GLU A N 1
ATOM 2385 C CA . GLU A 1 288 ? 35.614 -37.060 -11.892 1.00 43.25 288 GLU A CA 1
ATOM 2386 C C . GLU A 1 288 ? 35.166 -38.472 -11.446 1.00 43.25 288 GLU A C 1
ATOM 2388 O O . GLU A 1 288 ? 35.929 -39.429 -11.574 1.00 43.25 288 GLU A O 1
ATOM 2393 N N . PHE A 1 289 ? 33.909 -38.681 -11.015 1.00 40.25 289 PHE A N 1
ATOM 2394 C CA . PHE A 1 289 ? 33.416 -40.030 -10.653 1.00 40.25 289 PHE A CA 1
ATOM 2395 C C . PHE A 1 289 ? 32.637 -40.770 -11.762 1.00 40.25 289 PHE A C 1
ATOM 2397 O O . PHE A 1 289 ? 32.256 -41.929 -11.588 1.00 40.25 289 PHE A O 1
ATOM 2404 N N . LEU A 1 290 ? 32.439 -40.159 -12.938 1.00 39.97 290 LEU A N 1
ATOM 2405 C CA . LEU A 1 290 ? 31.757 -40.798 -14.082 1.00 39.97 290 LEU A CA 1
ATOM 2406 C C . LEU A 1 290 ? 32.669 -41.163 -15.267 1.00 39.97 290 LEU A C 1
ATOM 2408 O O . LEU A 1 290 ? 32.170 -41.650 -16.281 1.00 39.97 290 LEU A O 1
ATOM 2412 N N . GLN A 1 291 ? 33.997 -41.052 -15.134 1.00 38.44 291 GLN A N 1
ATOM 2413 C CA . GLN A 1 291 ? 34.949 -41.583 -16.130 1.00 38.44 291 GLN A CA 1
ATOM 2414 C C . GLN A 1 291 ? 35.589 -42.935 -15.748 1.00 38.44 291 GLN A C 1
ATOM 2416 O O . GLN A 1 291 ? 36.376 -43.482 -16.515 1.00 38.44 291 GLN A O 1
ATOM 2421 N N . GLY A 1 292 ? 35.203 -43.543 -14.619 1.00 39.50 292 GLY A N 1
ATOM 2422 C CA . GLY A 1 292 ? 35.712 -44.854 -14.180 1.00 39.50 292 GLY A CA 1
ATOM 2423 C C . GLY A 1 292 ? 34.919 -46.086 -14.646 1.00 39.50 292 GLY A C 1
ATOM 2424 O O . GLY A 1 292 ? 35.329 -47.212 -14.374 1.00 39.50 292 GLY A O 1
ATOM 2425 N N . LEU A 1 293 ? 33.785 -45.917 -15.335 1.00 42.81 293 LEU A N 1
ATOM 2426 C CA . LEU A 1 293 ? 32.916 -47.030 -15.752 1.00 42.81 293 LEU A CA 1
ATOM 2427 C C . LEU A 1 293 ? 32.712 -47.067 -17.268 1.00 4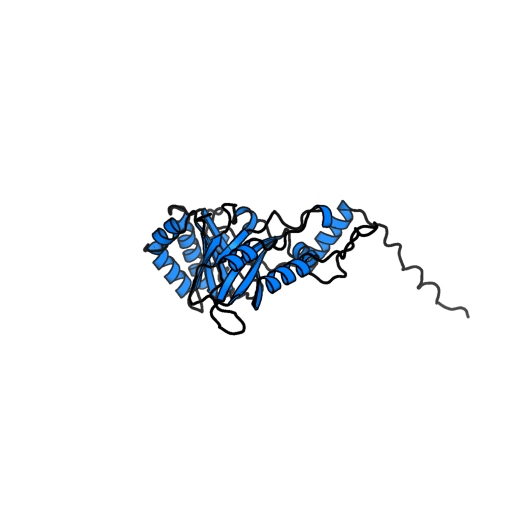2.81 293 LEU A C 1
ATOM 2429 O O . LEU A 1 293 ? 31.595 -47.108 -17.774 1.00 42.81 293 LEU A O 1
ATOM 2433 N N . THR A 1 294 ? 33.815 -47.112 -18.013 1.00 42.41 294 THR A N 1
ATOM 2434 C CA . THR A 1 294 ? 33.808 -47.665 -19.371 1.00 42.41 294 THR A CA 1
ATOM 2435 C C . THR A 1 294 ? 34.895 -48.731 -19.531 1.00 42.41 294 THR A C 1
ATOM 2437 O O . THR A 1 294 ? 36.071 -48.444 -19.681 1.00 42.41 294 THR A O 1
ATOM 2440 N N . ILE A 1 295 ? 34.423 -49.983 -19.542 1.00 39.09 295 ILE A N 1
ATOM 2441 C CA . ILE A 1 295 ? 34.924 -51.102 -20.354 1.00 39.09 295 ILE A CA 1
ATOM 2442 C C . ILE A 1 295 ? 36.327 -51.628 -19.985 1.00 39.09 295 ILE A C 1
ATOM 2444 O O . ILE A 1 295 ? 37.335 -51.262 -20.578 1.00 39.09 295 ILE A O 1
ATOM 2448 N N . SER A 1 296 ? 36.366 -52.614 -19.081 1.00 38.66 296 SER A N 1
ATOM 2449 C CA . SER A 1 296 ? 37.344 -53.709 -19.172 1.00 38.66 296 SER A CA 1
ATOM 2450 C C . SER A 1 296 ? 36.702 -54.861 -19.945 1.00 38.66 296 SER A C 1
ATOM 2452 O O . SER A 1 296 ? 35.703 -55.429 -19.501 1.00 38.66 296 SER A O 1
ATOM 2454 N N . SER A 1 297 ? 37.252 -55.136 -21.125 1.00 40.00 297 SER A N 1
ATOM 2455 C CA . SER A 1 297 ? 37.126 -56.394 -21.872 1.00 40.00 297 SER A CA 1
ATOM 2456 C C . SER A 1 297 ? 37.989 -57.488 -21.259 1.00 40.00 297 SER A C 1
ATOM 2458 O O . SER A 1 297 ? 39.130 -57.136 -20.880 1.00 40.00 297 SER A O 1
#

Organism: NCBI:txid1314779